Protein AF-A0A933BXQ6-F1 (afdb_monomer)

Mean predicted aligned error: 12.23 Å

Sequence (259 aa):
MILLDLVMPGRDGFEVAKALKQQSETREIPIIFLTGVSRAEHRVEGLELGAEDYITKPFHAPEVVARVRKALRAAARSKGFSGRLSDLSLASIVQFLELEQKNGTLEIFTKDRRGAMQFRSGRIVGAVGGRHAGEMAFYRFLGWSEGFFQFEMGNPEVPAGAAITADTQALLLEGARRQDELKRLQAALPPARTCLVVSPRLDALLQGRRLTPDISRLLGQFNGQRTVAEVLEESADDLKAAEVSARLVTTGILTPRTA

Secondary structure (DSSP, 8-state):
-EEEESS-SSS-HHHHHHHHHHSTTTTTS-EEEEES---SHHHHHHHHTT-SEEEESS--HHHHHHHHHHHHHHHHHTT-EEEETTTS-HHHHHHHHHHTT--EEEEEE-SS-EEEEEEETTEEEEEEETTEETHHHHHHHHT--SSEEEEEES-PPPPTT-B--S-HHHHHHHHHHHHHHHHHHHHHSPPTTPEEEE-TTHHHHHTTPPPPHHHHHHHHH-EEEEEHHHHHHHSSSHHHHHHHHHHHHHTTSEEE---

pLDDT: mean 87.49, std 10.38, range [54.41, 98.25]

Nearest PDB structures (foldseek):
  1hey-assembly1_A  TM=9.567E-01  e=3.222E-05  Escherichia coli
  2fmk-assembly1_A  TM=9.515E-01  e=3.854E-05  Salmonella enterica subsp. enterica serovar Typhimurium str. LT2
  1c4w-assembly1_A  TM=9.512E-01  e=4.342E-05  Escherichia coli
  3ffw-assembly1_A  TM=9.467E-01  e=8.888E-05  Escherichia coli K-12
  1u8t-assembly2_B  TM=9.500E-01  e=1.063E-04  Escherichia coli

Solvent-accessible surface area (backbone atoms only — not comparable to full-atom values): 14101 Å² total; per-residue (Å²): 112,45,83,40,54,41,86,49,93,95,50,52,30,64,60,52,49,51,55,38,54,71,36,88,91,43,40,85,49,52,33,32,40,38,33,78,68,87,58,69,70,69,55,53,58,39,51,76,70,64,41,71,48,76,43,58,54,89,70,57,70,70,58,53,52,52,52,51,53,51,44,54,53,50,58,40,62,69,64,41,55,69,52,43,26,68,82,48,47,55,68,58,52,50,52,49,35,36,76,68,40,39,36,13,38,40,36,36,37,48,98,89,49,53,36,40,33,30,25,52,71,15,36,59,41,16,15,38,30,87,96,35,38,10,63,61,21,47,41,55,52,64,70,45,61,63,39,38,38,40,33,38,48,47,87,61,81,64,58,90,78,8,59,37,84,68,54,64,66,59,52,52,52,51,30,51,52,51,50,55,52,42,56,56,39,52,74,67,36,75,63,52,84,42,25,29,23,66,32,96,55,42,70,73,74,40,72,84,59,81,76,53,71,68,56,52,54,53,52,66,58,29,69,46,82,39,26,48,45,56,54,32,70,71,37,93,51,38,59,63,46,40,55,52,49,28,51,33,41,75,73,53,41,33,38,76,58,78,131

Structure (mmCIF, N/CA/C/O backbone):
data_AF-A0A933BXQ6-F1
#
_entry.id   AF-A0A933BXQ6-F1
#
loop_
_atom_site.group_PDB
_atom_site.id
_atom_site.type_symbol
_atom_site.label_atom_id
_atom_site.label_alt_id
_atom_site.label_comp_id
_atom_site.label_asym_id
_atom_site.label_entity_id
_atom_site.label_seq_id
_atom_site.pdbx_PDB_ins_code
_atom_site.Cartn_x
_atom_site.Cartn_y
_atom_site.Cartn_z
_atom_site.occupancy
_atom_site.B_iso_or_equiv
_atom_site.auth_seq_id
_atom_site.auth_comp_id
_atom_site.auth_asym_id
_atom_site.auth_atom_id
_atom_site.pdbx_PDB_model_num
ATOM 1 N N . MET A 1 1 ? -14.214 0.602 28.530 1.00 84.88 1 MET A N 1
ATOM 2 C CA . MET A 1 1 ? -15.058 -0.591 28.756 1.00 84.88 1 MET A CA 1
ATOM 3 C C . MET A 1 1 ? -15.527 -0.563 30.198 1.00 84.88 1 MET A C 1
ATOM 5 O O . MET A 1 1 ? -14.767 -0.092 31.036 1.00 84.88 1 MET A O 1
ATOM 9 N N . ILE A 1 2 ? -16.741 -1.038 30.469 1.00 89.50 2 ILE A N 1
ATOM 10 C CA . ILE A 1 2 ? -17.372 -1.044 31.793 1.00 89.50 2 ILE A CA 1
ATOM 11 C C . ILE A 1 2 ? -17.801 -2.479 32.126 1.00 89.50 2 ILE A C 1
ATOM 13 O O . ILE A 1 2 ? -18.404 -3.156 31.296 1.00 89.50 2 ILE A O 1
ATOM 17 N N . LEU A 1 3 ? -17.480 -2.933 33.337 1.00 90.50 3 LEU A N 1
ATOM 18 C CA . LEU A 1 3 ? -18.084 -4.117 33.950 1.00 90.50 3 LEU A CA 1
ATOM 19 C C . LEU A 1 3 ? -19.198 -3.618 34.868 1.00 90.50 3 LEU A C 1
ATOM 21 O O . LEU A 1 3 ? -18.912 -2.876 35.807 1.00 90.50 3 LEU A O 1
ATOM 25 N N . LEU A 1 4 ? -20.447 -3.972 34.573 1.00 89.62 4 LEU A N 1
ATOM 26 C CA . LEU A 1 4 ? -21.619 -3.402 35.236 1.00 89.62 4 LEU A CA 1
ATOM 27 C C . LEU A 1 4 ? -22.417 -4.486 35.951 1.00 89.62 4 LEU A C 1
ATOM 29 O O . LEU A 1 4 ? -22.838 -5.458 35.334 1.00 89.62 4 LEU A O 1
ATOM 33 N N . ASP A 1 5 ? -22.628 -4.325 37.250 1.00 87.75 5 ASP A N 1
ATOM 34 C CA . ASP A 1 5 ? -23.503 -5.211 38.012 1.00 87.75 5 ASP A CA 1
ATOM 35 C C . ASP A 1 5 ? -24.970 -4.933 37.669 1.00 87.75 5 ASP A C 1
ATOM 37 O O . ASP A 1 5 ? -25.382 -3.775 37.646 1.00 87.75 5 ASP A O 1
ATOM 41 N N . LEU A 1 6 ? -25.756 -5.978 37.396 1.00 81.62 6 LEU A N 1
ATOM 42 C CA . LEU A 1 6 ? -27.193 -5.823 37.147 1.00 81.62 6 LEU A CA 1
ATOM 43 C C . LEU A 1 6 ? -27.974 -5.575 38.436 1.00 81.62 6 LEU A C 1
ATOM 45 O O . LEU A 1 6 ? -28.891 -4.760 38.457 1.00 81.62 6 LEU A O 1
AT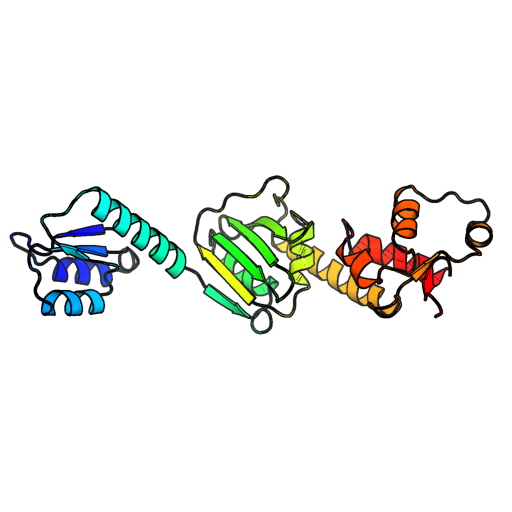OM 49 N N . VAL A 1 7 ? -27.609 -6.267 39.516 1.00 78.81 7 VAL A N 1
ATOM 50 C CA . VAL A 1 7 ? -28.343 -6.199 40.783 1.00 78.81 7 VAL A CA 1
ATOM 51 C C . VAL A 1 7 ? -27.581 -5.286 41.732 1.00 78.81 7 VAL A C 1
ATOM 53 O O . VAL A 1 7 ? -26.653 -5.720 42.411 1.00 78.81 7 VAL A O 1
ATOM 56 N N . MET A 1 8 ? -27.978 -4.014 41.774 1.00 81.00 8 MET A N 1
ATOM 57 C CA . MET A 1 8 ? -27.415 -3.017 42.685 1.00 81.00 8 MET A CA 1
ATOM 58 C C . MET A 1 8 ? -28.507 -2.435 43.597 1.00 81.00 8 MET A C 1
ATOM 60 O O . MET A 1 8 ? -29.639 -2.232 43.153 1.00 81.00 8 MET A O 1
ATOM 64 N N . PRO A 1 9 ? -28.204 -2.128 44.873 1.00 72.94 9 PRO A N 1
ATOM 65 C CA . PRO A 1 9 ? -29.135 -1.408 45.734 1.00 72.94 9 PRO A CA 1
ATOM 66 C C . PRO A 1 9 ? -29.437 -0.012 45.170 1.00 72.94 9 PRO A C 1
ATOM 68 O O . PRO A 1 9 ? -28.529 0.782 44.938 1.00 72.94 9 PRO A O 1
ATOM 71 N N . GLY A 1 10 ? -30.719 0.297 44.975 1.00 77.06 10 GLY A N 1
ATOM 72 C CA . GLY A 1 10 ? -31.206 1.633 44.617 1.00 77.06 10 GLY A CA 1
ATOM 73 C C . GLY A 1 10 ? -31.311 1.944 43.120 1.00 77.06 10 GLY A C 1
ATOM 74 O O . GLY A 1 10 ? -32.118 2.799 42.769 1.00 77.06 10 GLY A O 1
ATOM 75 N N . ARG A 1 11 ? -30.565 1.271 42.233 1.00 74.88 11 ARG A N 1
ATOM 76 C CA . ARG A 1 11 ? -30.659 1.498 40.779 1.00 74.88 11 ARG A CA 1
ATOM 77 C C . ARG A 1 11 ? -30.365 0.234 39.981 1.00 74.88 11 ARG A C 1
ATOM 79 O O . ARG A 1 11 ? -29.400 -0.461 40.278 1.00 74.88 11 ARG A O 1
ATOM 86 N N . ASP A 1 12 ? -31.160 -0.027 38.950 1.00 82.06 12 ASP A N 1
ATOM 87 C CA . ASP A 1 12 ? -30.965 -1.171 38.059 1.00 82.06 12 ASP A CA 1
ATOM 88 C C . ASP A 1 12 ? -29.765 -0.933 37.120 1.00 82.06 12 ASP A C 1
ATOM 90 O O . ASP A 1 12 ? -29.625 0.137 36.513 1.00 82.06 12 ASP A O 1
ATOM 94 N N . GLY A 1 13 ? -28.887 -1.931 36.980 1.00 82.94 13 GLY A N 1
ATOM 95 C CA . GLY A 1 13 ? -27.786 -1.895 36.019 1.00 82.94 13 GLY A CA 1
ATOM 96 C C . GLY A 1 13 ? -28.252 -1.678 34.574 1.00 82.94 13 GLY A C 1
ATOM 97 O O . GLY A 1 13 ? -27.538 -1.034 33.802 1.00 82.94 13 GLY A O 1
ATOM 98 N N . PHE A 1 14 ? -29.461 -2.111 34.205 1.00 83.00 14 PHE A N 1
ATOM 99 C CA . PHE A 1 14 ? -30.037 -1.821 32.888 1.00 83.00 14 PHE A CA 1
ATOM 100 C C . PHE A 1 14 ? -30.314 -0.329 32.681 1.00 83.00 14 PHE A C 1
ATOM 102 O O . PHE A 1 14 ? -29.996 0.222 31.625 1.00 83.00 14 PHE A O 1
ATOM 109 N N . GLU A 1 15 ? -30.834 0.365 33.694 1.00 85.56 15 GLU A N 1
ATOM 110 C CA . GLU A 1 15 ? -31.070 1.810 33.624 1.00 85.56 15 GLU A CA 1
ATOM 111 C C . GLU A 1 15 ? -29.764 2.598 33.522 1.00 85.56 15 GLU A C 1
ATOM 113 O O . GLU A 1 15 ? -29.685 3.592 32.796 1.00 85.56 15 GLU A O 1
ATOM 118 N N . VAL A 1 16 ? -28.724 2.151 34.234 1.00 88.44 16 VAL A N 1
ATOM 119 C CA . VAL A 1 16 ? -27.383 2.740 34.143 1.00 88.44 16 VAL A CA 1
ATOM 120 C C . VAL A 1 16 ? -26.820 2.556 32.737 1.00 88.44 16 VAL A C 1
ATOM 122 O O . VAL A 1 16 ? -26.359 3.527 32.137 1.00 88.44 16 VAL A O 1
ATOM 125 N N . ALA A 1 17 ? -26.904 1.346 32.178 1.00 86.75 17 ALA A N 1
ATOM 126 C CA . ALA A 1 17 ? -26.458 1.082 30.815 1.00 86.75 17 ALA A CA 1
ATOM 127 C C . ALA A 1 17 ? -27.215 1.938 29.794 1.00 86.75 17 ALA A C 1
ATOM 129 O O . ALA A 1 17 ? -26.589 2.564 28.943 1.00 86.75 17 ALA A O 1
ATOM 130 N N . LYS A 1 18 ? -28.543 2.044 29.917 1.00 85.56 18 LYS A N 1
ATOM 131 C CA . LYS A 1 18 ? -29.369 2.882 29.040 1.00 85.56 18 LYS A CA 1
ATOM 132 C C . LYS A 1 18 ? -28.958 4.354 29.103 1.00 85.56 18 LYS A C 1
ATOM 134 O O . LYS A 1 18 ? -28.798 4.978 28.059 1.00 85.56 18 LYS A O 1
ATOM 139 N N . ALA A 1 19 ? -28.732 4.895 30.301 1.00 88.25 19 ALA A N 1
ATOM 140 C CA . ALA A 1 19 ? -28.275 6.274 30.473 1.00 88.25 19 ALA A CA 1
ATOM 141 C C . ALA A 1 19 ? -26.892 6.510 29.838 1.00 88.25 19 ALA A C 1
ATOM 143 O O . ALA A 1 19 ? -26.696 7.510 29.151 1.00 88.25 19 ALA A O 1
ATOM 144 N N . LEU A 1 20 ? -25.956 5.568 30.004 1.00 85.69 20 LEU A N 1
ATOM 145 C CA . LEU A 1 20 ? -24.637 5.619 29.362 1.00 85.69 20 LEU A CA 1
ATOM 146 C C . LEU A 1 20 ? -24.748 5.537 27.830 1.00 85.69 20 LEU A C 1
ATOM 148 O O . LEU A 1 20 ? -24.091 6.280 27.111 1.00 85.69 20 LEU A O 1
ATOM 152 N N . LYS A 1 21 ? -25.625 4.679 27.299 1.00 80.62 21 LYS A N 1
ATOM 153 C CA . LYS A 1 21 ? -25.835 4.556 25.848 1.00 80.62 21 LYS A CA 1
ATOM 154 C C . LYS A 1 21 ? -26.529 5.771 25.215 1.00 80.62 21 LYS A C 1
ATOM 156 O O . LYS A 1 21 ? -26.435 5.949 24.004 1.00 80.62 21 LYS A O 1
ATOM 161 N N . GLN A 1 22 ? -27.175 6.628 26.006 1.00 82.69 22 GLN A N 1
ATOM 162 C CA . GLN A 1 22 ? -27.835 7.852 25.530 1.00 82.69 22 GLN A CA 1
ATOM 163 C C . GLN A 1 22 ? -26.905 9.075 25.442 1.00 82.69 22 GLN A C 1
ATOM 165 O O . GLN A 1 22 ? -27.256 10.054 24.785 1.00 82.69 22 GLN A O 1
ATOM 170 N N . GLN A 1 23 ? -25.725 9.042 26.066 1.00 80.25 23 GLN A N 1
ATOM 171 C CA . GLN A 1 23 ? -24.772 10.156 26.056 1.00 80.25 23 GLN A CA 1
ATOM 172 C C . GLN A 1 23 ? -23.728 9.980 24.944 1.00 80.25 23 GLN A C 1
ATOM 174 O O . GLN A 1 23 ? -23.118 8.921 24.813 1.00 80.25 23 GLN A O 1
ATOM 179 N N . SER A 1 24 ? -23.467 11.028 24.156 1.00 69.38 24 SER A N 1
ATOM 180 C CA . SER A 1 24 ? -22.502 10.994 23.040 1.00 69.38 24 SER A CA 1
ATOM 181 C C . SER A 1 24 ? -21.094 10.562 23.467 1.00 69.38 24 SER A C 1
ATOM 183 O O . SER A 1 24 ? -20.430 9.829 22.740 1.00 69.38 24 SER A O 1
ATOM 185 N N . GLU A 1 25 ? -20.662 10.978 24.657 1.00 76.19 25 GLU A N 1
ATOM 186 C CA . GLU A 1 25 ? -19.331 10.702 25.209 1.00 76.19 25 GLU A CA 1
ATOM 187 C C . GLU A 1 25 ? -19.153 9.246 25.664 1.00 76.19 25 GLU A C 1
ATOM 189 O O . GLU A 1 25 ? -18.038 8.722 25.646 1.00 76.19 25 GLU A O 1
ATOM 194 N N . THR A 1 26 ? -20.235 8.569 26.063 1.00 81.88 26 THR A N 1
ATOM 195 C CA . THR A 1 26 ? -20.169 7.246 26.708 1.00 81.88 26 THR A CA 1
ATOM 196 C C . THR A 1 26 ? -20.871 6.135 25.925 1.00 81.88 26 THR A C 1
ATOM 198 O O . THR A 1 26 ? -20.617 4.958 26.198 1.00 81.88 26 THR A O 1
ATOM 201 N N . ARG A 1 27 ? -21.649 6.457 24.878 1.00 80.31 27 ARG A N 1
ATOM 202 C CA . ARG A 1 27 ? -22.407 5.459 24.099 1.00 80.31 27 ARG A CA 1
ATOM 203 C C . ARG A 1 27 ? -21.550 4.375 23.444 1.00 80.31 27 ARG A C 1
ATOM 205 O O . ARG A 1 27 ? -21.966 3.222 23.347 1.00 80.31 27 ARG A O 1
ATOM 212 N N . GLU A 1 28 ? -20.333 4.736 23.042 1.00 77.50 28 GLU A N 1
ATOM 213 C CA . GLU A 1 28 ? -19.386 3.853 22.348 1.00 77.50 28 GLU A CA 1
ATOM 214 C C . GLU A 1 28 ? -18.548 2.999 23.314 1.00 77.50 28 GLU A C 1
ATOM 216 O O . GLU A 1 28 ? -17.634 2.289 22.886 1.00 77.50 28 GLU A O 1
ATOM 221 N N . ILE A 1 29 ? -18.773 3.111 24.629 1.00 82.56 29 ILE A N 1
ATOM 222 C CA . ILE A 1 29 ? -18.045 2.323 25.621 1.00 82.56 29 ILE A CA 1
ATOM 223 C C . ILE A 1 29 ? -18.678 0.922 25.689 1.00 82.56 29 ILE A C 1
ATOM 225 O O . ILE A 1 29 ? -19.881 0.816 25.951 1.00 82.56 29 ILE A O 1
ATOM 229 N N . PRO A 1 30 ? -17.891 -0.155 25.494 1.00 82.19 30 PRO A N 1
ATOM 230 C CA . PRO A 1 30 ? -18.383 -1.523 25.631 1.00 82.19 30 PRO A CA 1
ATOM 231 C C . PRO A 1 30 ? -18.808 -1.820 27.067 1.00 82.19 30 PRO A C 1
ATOM 233 O O . PRO A 1 30 ? -18.082 -1.439 27.998 1.00 82.19 30 PRO A O 1
ATOM 236 N N . ILE A 1 31 ? -19.929 -2.518 27.243 1.00 87.56 31 ILE A N 1
ATOM 237 C CA . ILE A 1 31 ? -20.472 -2.887 28.559 1.00 87.56 31 ILE A CA 1
ATOM 238 C C . ILE A 1 31 ? -20.597 -4.410 28.632 1.00 87.56 31 ILE A C 1
ATOM 240 O O . ILE A 1 31 ? -21.250 -5.025 27.793 1.00 87.56 31 ILE A O 1
ATOM 244 N N . ILE A 1 32 ? -19.980 -5.011 29.650 1.00 88.00 32 ILE A N 1
ATOM 245 C CA . ILE A 1 32 ? -20.205 -6.410 30.027 1.00 88.00 32 ILE A CA 1
ATOM 246 C C . ILE A 1 32 ? -20.981 -6.420 31.337 1.00 88.00 32 ILE A C 1
ATOM 248 O O . ILE A 1 32 ? -20.540 -5.837 32.331 1.00 88.00 32 ILE A O 1
ATOM 252 N N . PHE A 1 33 ? -22.109 -7.117 31.354 1.00 87.81 33 PHE A N 1
ATOM 253 C CA . PHE A 1 33 ? -22.930 -7.227 32.550 1.00 87.81 33 PHE A CA 1
ATOM 254 C C . PHE A 1 33 ? -22.481 -8.376 33.453 1.00 87.81 33 PHE A C 1
ATOM 256 O O . PHE A 1 33 ? -22.167 -9.473 32.992 1.00 87.81 33 PHE A O 1
ATOM 263 N N . LEU A 1 34 ? -22.508 -8.143 34.761 1.00 86.62 34 LEU A N 1
ATOM 264 C CA . LEU A 1 34 ? -22.354 -9.159 35.791 1.00 86.62 34 LEU A CA 1
ATOM 265 C C . LEU A 1 34 ? -23.737 -9.457 36.379 1.00 86.62 34 LEU A C 1
ATOM 267 O O . LEU A 1 34 ? -24.419 -8.548 36.842 1.00 86.62 34 LEU A O 1
ATOM 271 N N . THR A 1 35 ? -24.159 -10.720 36.384 1.00 78.44 35 THR A N 1
ATOM 272 C CA . THR A 1 35 ? -25.509 -11.107 36.833 1.00 78.44 35 THR A CA 1
ATOM 273 C C . THR A 1 35 ? -25.482 -12.281 37.799 1.00 78.44 35 THR A C 1
ATOM 275 O O . THR A 1 35 ? -24.754 -13.237 37.579 1.00 78.44 35 THR A O 1
ATOM 278 N N . GLY A 1 36 ? -26.289 -12.248 38.862 1.00 70.94 36 GLY A N 1
ATOM 279 C CA . GLY A 1 36 ? -26.550 -13.418 39.717 1.00 70.94 36 GLY A CA 1
ATOM 280 C C . GLY A 1 36 ? -27.734 -14.274 39.253 1.00 70.94 36 GLY A C 1
ATOM 281 O O . GLY A 1 36 ? -27.978 -15.336 39.817 1.00 70.94 36 GLY A O 1
ATOM 282 N N . VAL A 1 37 ? -28.485 -13.821 38.242 1.00 62.09 37 VAL A N 1
ATOM 283 C CA . VAL A 1 37 ? -29.749 -14.433 37.814 1.00 62.09 37 VAL A CA 1
ATOM 284 C C . VAL A 1 37 ? -29.579 -15.011 36.409 1.00 62.09 37 VAL A C 1
ATOM 286 O O . VAL A 1 37 ? -29.241 -14.302 35.465 1.00 62.09 37 VAL A O 1
ATOM 289 N N . SER A 1 38 ? -29.814 -16.316 36.261 1.00 56.34 38 SER A N 1
ATOM 290 C CA . SER A 1 38 ? -29.615 -17.071 35.013 1.00 56.34 38 SER A CA 1
ATOM 291 C C . SER A 1 38 ? -30.816 -17.050 34.054 1.00 56.34 38 SER A C 1
ATOM 293 O O . SER A 1 38 ? -30.784 -17.736 33.025 1.00 56.34 38 SER A O 1
ATOM 295 N N . ARG A 1 39 ? -31.875 -16.282 34.355 1.00 58.00 39 ARG A N 1
ATOM 296 C CA . ARG A 1 39 ? -33.102 -16.241 33.541 1.00 58.00 39 ARG A CA 1
ATOM 297 C C . ARG A 1 39 ? -32.807 -15.741 32.124 1.00 58.00 39 ARG A C 1
ATOM 299 O O . ARG A 1 39 ? -32.039 -14.803 31.929 1.00 58.00 39 ARG A O 1
ATOM 306 N N . ALA A 1 40 ? -33.392 -16.411 31.131 1.00 54.41 40 ALA A N 1
ATOM 307 C CA . ALA A 1 40 ? -33.181 -16.123 29.712 1.00 54.41 40 ALA A CA 1
ATOM 308 C C . ALA A 1 40 ? -33.685 -14.724 29.308 1.00 54.41 40 ALA A C 1
ATOM 310 O O . ALA A 1 40 ? -33.076 -14.084 28.458 1.00 54.41 40 ALA A O 1
ATOM 311 N N . GLU A 1 41 ? -34.728 -14.230 29.978 1.00 57.94 41 GLU A N 1
ATOM 312 C CA . GLU A 1 41 ? -35.370 -12.930 29.733 1.00 57.94 41 GLU A CA 1
ATOM 313 C C . GLU A 1 41 ? -34.390 -11.748 29.889 1.00 57.94 41 GLU A C 1
ATOM 315 O O . GLU A 1 41 ? -34.268 -10.926 28.986 1.00 57.94 41 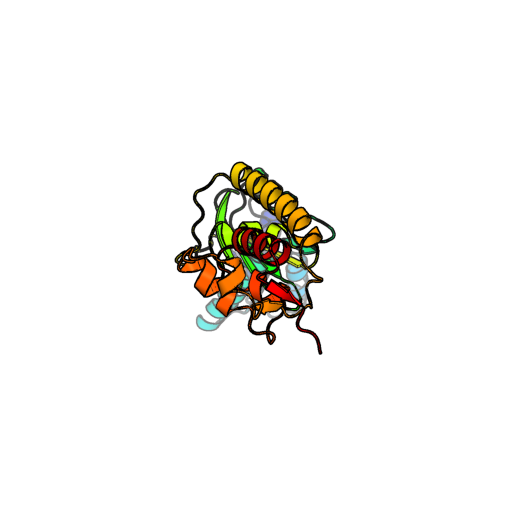GLU A O 1
ATOM 320 N N . HIS A 1 42 ? -33.573 -11.732 30.949 1.00 58.31 42 HIS A N 1
ATOM 321 C CA . HIS A 1 42 ? -32.579 -10.670 31.187 1.00 58.31 42 HIS A CA 1
ATOM 322 C C . HIS A 1 42 ? -31.392 -10.683 30.208 1.00 58.31 42 HIS A C 1
ATOM 324 O O . HIS A 1 42 ? -30.661 -9.697 30.100 1.00 58.31 42 HIS A O 1
ATOM 330 N N . ARG A 1 43 ? -31.158 -11.801 29.507 1.00 56.94 43 ARG A N 1
ATOM 331 C CA . ARG A 1 43 ? -30.101 -11.883 28.486 1.00 56.94 43 ARG A CA 1
ATOM 332 C C . ARG A 1 43 ? -30.531 -11.235 27.177 1.00 56.94 43 ARG A C 1
ATOM 334 O O . ARG A 1 43 ? -29.694 -10.635 26.514 1.00 56.94 43 ARG A O 1
ATOM 341 N N . VAL A 1 44 ? -31.810 -11.357 26.820 1.00 57.50 44 VAL A N 1
ATOM 342 C CA . VAL A 1 44 ? -32.369 -10.742 25.608 1.00 57.50 44 VAL A CA 1
ATOM 343 C C . VAL A 1 44 ? -32.398 -9.222 25.764 1.00 57.50 44 VAL A C 1
ATOM 345 O O . VAL A 1 44 ? -31.888 -8.513 24.904 1.00 57.50 44 VAL A O 1
ATOM 348 N N . GLU A 1 45 ? -32.869 -8.730 26.911 1.00 60.59 45 GLU A N 1
ATOM 349 C CA . GLU A 1 45 ? -33.075 -7.297 27.146 1.00 60.59 45 GLU A CA 1
ATOM 350 C C . GLU A 1 45 ? -31.788 -6.458 27.069 1.00 60.59 45 GLU A C 1
ATOM 352 O O . GLU A 1 45 ? -31.785 -5.381 26.481 1.00 60.59 45 GLU A O 1
ATOM 357 N N . GLY A 1 46 ? -30.650 -6.932 27.586 1.00 56.41 46 GLY A N 1
ATOM 358 C CA . GLY A 1 46 ? -29.406 -6.165 27.430 1.00 56.41 46 GLY A CA 1
ATOM 359 C C . GLY A 1 46 ? -28.565 -6.522 26.200 1.00 56.41 46 GLY A C 1
ATOM 360 O O . GLY A 1 46 ? -27.681 -5.737 25.864 1.00 56.41 46 GLY A O 1
ATOM 361 N N . LEU A 1 47 ? -28.870 -7.604 25.469 1.00 58.69 47 LEU A N 1
ATOM 362 C CA . LEU A 1 47 ? -28.436 -7.730 24.069 1.00 58.69 47 LEU A CA 1
ATOM 363 C C . LEU A 1 47 ? -29.096 -6.634 23.217 1.00 58.69 47 LEU A C 1
ATOM 365 O O . LEU A 1 47 ? -28.418 -5.993 22.418 1.00 58.69 47 LEU A O 1
ATOM 369 N N . GLU A 1 48 ? -30.382 -6.351 23.447 1.00 61.38 48 GLU A N 1
ATOM 370 C CA . GLU A 1 48 ? -31.109 -5.255 22.789 1.00 61.38 48 GLU A CA 1
ATOM 371 C C . GLU A 1 48 ? -30.598 -3.861 23.202 1.00 61.38 48 GLU A C 1
ATOM 373 O O . GLU A 1 48 ? -30.613 -2.934 22.392 1.00 61.38 48 GLU A O 1
ATOM 378 N N . LEU A 1 49 ? -30.058 -3.709 24.419 1.00 59.00 49 LEU A N 1
ATOM 379 C CA . LEU A 1 49 ? -29.384 -2.479 24.875 1.00 59.00 49 LEU A CA 1
ATOM 380 C C . LEU A 1 49 ? -27.919 -2.358 24.403 1.00 59.00 49 LEU A C 1
ATOM 382 O O . LEU A 1 49 ? -27.242 -1.383 24.742 1.00 59.00 49 LEU A O 1
ATOM 386 N N . GLY A 1 50 ? -27.418 -3.323 23.624 1.00 57.88 50 GLY A N 1
ATOM 387 C CA . GLY A 1 50 ? -26.078 -3.283 23.037 1.00 57.88 50 GLY A CA 1
ATOM 388 C C . GLY A 1 50 ? -24.946 -3.638 24.005 1.00 57.88 50 GLY A C 1
ATOM 389 O O . GLY A 1 50 ? -23.882 -3.018 23.944 1.00 57.88 50 GLY A O 1
ATOM 390 N N . ALA A 1 51 ? -25.166 -4.588 24.918 1.00 62.75 51 ALA A N 1
ATOM 391 C CA . ALA A 1 51 ? -24.098 -5.181 25.721 1.00 62.75 51 ALA A CA 1
ATOM 392 C C . ALA A 1 51 ? -23.263 -6.184 24.912 1.00 62.75 51 ALA A C 1
ATOM 394 O O . ALA A 1 51 ? -23.796 -6.990 24.149 1.00 62.75 51 ALA A O 1
ATOM 395 N N . GLU A 1 52 ? -21.945 -6.175 25.120 1.00 71.25 52 GLU A N 1
ATOM 396 C CA . GLU A 1 52 ? -21.018 -7.078 24.430 1.00 71.25 52 GLU A CA 1
ATOM 397 C C . GLU A 1 52 ? -21.066 -8.518 24.954 1.00 71.25 52 GLU A C 1
ATOM 399 O O . GLU A 1 52 ? -20.807 -9.454 24.194 1.00 71.25 52 GLU A O 1
ATOM 404 N N . ASP A 1 53 ? -21.310 -8.705 26.255 1.00 77.31 53 ASP A N 1
ATOM 405 C CA . ASP A 1 53 ? -21.356 -10.028 26.889 1.00 77.31 53 ASP A CA 1
ATOM 406 C C . ASP A 1 53 ? -21.984 -9.972 28.296 1.00 77.31 53 ASP A C 1
ATOM 408 O O . ASP A 1 53 ? -22.183 -8.902 28.880 1.00 77.31 53 ASP A O 1
ATOM 412 N N . TYR A 1 54 ? -22.219 -11.153 28.869 1.00 83.44 54 TYR A N 1
ATOM 413 C CA . TYR A 1 54 ? -22.668 -11.355 30.243 1.00 83.44 54 TYR A CA 1
ATOM 414 C C . TYR A 1 54 ? -21.783 -12.355 30.975 1.00 83.44 54 TYR A C 1
ATOM 416 O O . TYR A 1 54 ? -21.325 -13.350 30.410 1.00 83.44 54 TYR A O 1
ATOM 424 N N . ILE A 1 55 ? -21.616 -12.132 32.274 1.00 85.25 55 ILE A N 1
ATOM 425 C CA . ILE A 1 55 ? -20.906 -13.035 33.175 1.00 85.25 55 ILE A CA 1
ATOM 426 C C . ILE A 1 55 ? -21.813 -13.355 34.356 1.00 85.25 55 ILE A C 1
ATOM 428 O O . ILE A 1 55 ? -22.222 -12.472 35.111 1.00 85.25 55 ILE A O 1
ATOM 432 N N . THR A 1 56 ? -22.127 -14.635 34.521 1.00 85.44 56 THR A N 1
ATOM 433 C CA . THR A 1 56 ? -22.925 -15.127 35.645 1.00 85.44 56 THR A CA 1
ATOM 434 C C . THR A 1 56 ? -22.076 -15.251 36.907 1.00 85.44 56 THR A C 1
ATOM 436 O O . THR A 1 56 ? -20.964 -15.766 36.860 1.00 85.44 56 THR A O 1
ATOM 439 N N . LYS A 1 57 ? -22.607 -14.810 38.045 1.00 84.81 57 LYS A N 1
ATOM 440 C CA . LYS A 1 57 ? -22.038 -14.980 39.382 1.00 84.81 57 LYS A CA 1
ATOM 441 C C . LYS A 1 57 ? -22.531 -16.300 40.002 1.00 84.81 57 LYS A C 1
ATOM 443 O O . LYS A 1 57 ? -23.704 -16.629 39.824 1.00 84.81 57 LYS A O 1
ATOM 448 N N . PRO A 1 58 ? -21.693 -16.999 40.791 1.00 86.06 58 PRO A N 1
ATOM 449 C CA . PRO A 1 58 ? -20.267 -16.728 40.999 1.00 86.06 58 PRO A CA 1
ATOM 450 C C . PRO A 1 58 ? -19.446 -17.055 39.738 1.00 86.06 58 PRO A C 1
ATOM 452 O O . PRO A 1 58 ? -19.762 -18.001 39.025 1.00 86.06 58 PRO A O 1
ATOM 455 N N . PHE A 1 59 ? -18.393 -16.276 39.470 1.00 84.38 59 PHE A N 1
ATOM 456 C CA . PHE A 1 59 ? -17.517 -16.453 38.305 1.00 84.38 59 PHE A CA 1
ATOM 457 C C . PHE A 1 59 ? -16.078 -16.762 38.715 1.00 84.38 59 PHE A C 1
ATOM 459 O O . PHE A 1 59 ? -15.609 -16.358 39.780 1.00 84.38 59 PHE A O 1
ATOM 466 N N . HIS A 1 60 ? -15.343 -17.414 37.818 1.00 89.75 60 HIS A N 1
ATOM 467 C CA . HIS A 1 60 ? -13.903 -17.596 37.957 1.00 89.75 60 HIS A CA 1
ATOM 468 C C . HIS A 1 60 ? -13.148 -16.457 37.259 1.00 89.75 60 HIS A C 1
ATOM 470 O O . HIS A 1 60 ? -13.438 -16.115 36.114 1.00 89.75 60 HIS A O 1
ATOM 476 N N . ALA A 1 61 ? -12.135 -15.886 37.920 1.00 88.44 61 ALA A N 1
ATOM 477 C CA . ALA A 1 61 ? -11.365 -14.760 37.378 1.00 88.44 61 ALA A CA 1
ATOM 478 C C . ALA A 1 61 ? -10.793 -14.997 35.956 1.00 88.44 61 ALA A C 1
ATOM 480 O O . ALA A 1 61 ? -10.886 -14.081 35.135 1.00 88.44 61 ALA A O 1
ATOM 481 N N . PRO A 1 62 ? -10.275 -16.193 35.595 1.00 89.25 62 PRO A N 1
ATOM 482 C CA . PRO A 1 62 ? -9.825 -16.461 34.227 1.00 89.25 62 PRO A CA 1
ATOM 483 C C . PRO A 1 62 ? -10.926 -16.325 33.166 1.00 89.25 62 PRO A C 1
ATOM 485 O O . PRO A 1 62 ? -10.650 -15.863 32.059 1.00 89.25 62 PRO A O 1
ATOM 488 N N . GLU A 1 63 ? -12.173 -16.675 33.499 1.00 86.44 63 GLU A N 1
ATOM 489 C CA . GLU A 1 63 ? -13.313 -16.524 32.590 1.00 86.44 63 GLU 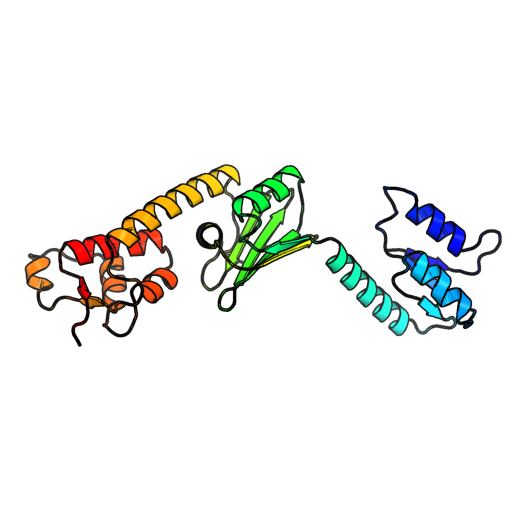A CA 1
ATOM 490 C C . GLU A 1 63 ? -13.593 -15.044 32.314 1.00 86.44 63 GLU A C 1
ATOM 492 O O . GLU A 1 63 ? -13.725 -14.637 31.157 1.00 86.44 63 GLU A O 1
ATOM 497 N N . VAL A 1 64 ? -13.602 -14.222 33.368 1.00 88.94 64 VAL A N 1
ATOM 498 C CA . VAL A 1 64 ? -13.789 -12.770 33.250 1.00 88.94 64 VAL A CA 1
ATOM 499 C C . VAL A 1 64 ? -12.716 -12.167 32.354 1.00 88.94 64 VAL A C 1
ATOM 501 O O . VAL A 1 64 ? -13.030 -11.429 31.423 1.00 88.94 64 VAL A O 1
ATOM 504 N N . VAL A 1 65 ? -11.450 -12.531 32.576 1.00 89.06 65 VAL A N 1
ATOM 505 C CA . VAL A 1 65 ? -10.326 -12.046 31.765 1.00 89.06 65 VAL A CA 1
ATOM 506 C C . VAL A 1 65 ? -10.475 -12.456 30.296 1.00 89.06 65 VAL A C 1
ATOM 508 O O . VAL A 1 65 ? -10.226 -11.638 29.407 1.00 89.06 65 VAL A O 1
ATOM 511 N N . ALA A 1 66 ? -10.897 -13.691 30.013 1.00 86.31 66 ALA A N 1
ATOM 512 C CA . ALA A 1 66 ? -11.105 -14.163 28.645 1.00 86.31 66 ALA A CA 1
ATOM 513 C C . ALA A 1 66 ? -12.219 -13.382 27.926 1.00 86.31 66 ALA A C 1
ATOM 515 O O . ALA A 1 66 ? -12.026 -12.940 26.789 1.00 86.31 66 ALA A O 1
ATOM 516 N N . ARG A 1 67 ? -13.352 -13.151 28.599 1.00 85.88 67 ARG A N 1
ATOM 517 C CA . ARG A 1 67 ? -14.494 -12.400 28.050 1.00 85.88 67 ARG A CA 1
ATOM 518 C C . ARG A 1 67 ? -14.178 -10.922 27.856 1.00 85.88 67 ARG A C 1
ATOM 520 O O . ARG A 1 67 ? -14.443 -10.380 26.788 1.00 85.88 67 ARG A O 1
ATOM 527 N N . VAL A 1 68 ? -13.496 -10.303 28.818 1.00 88.12 68 VAL A N 1
ATOM 528 C CA . VAL A 1 68 ? -12.969 -8.936 28.696 1.00 88.12 68 VAL A CA 1
ATOM 529 C C . VAL A 1 68 ? -12.048 -8.809 27.483 1.00 88.12 68 VAL A C 1
ATOM 531 O O . VAL A 1 68 ? -12.224 -7.910 26.662 1.00 88.12 68 VAL A O 1
ATOM 534 N N . ARG A 1 69 ? -11.090 -9.728 27.309 1.00 84.38 69 ARG A N 1
ATOM 535 C CA . ARG A 1 69 ? -10.193 -9.718 26.141 1.00 84.38 69 ARG A CA 1
ATOM 536 C C . ARG A 1 69 ? -10.962 -9.869 24.829 1.00 84.38 69 ARG A C 1
ATOM 538 O O . ARG A 1 69 ? -10.618 -9.207 23.853 1.00 84.38 69 ARG A O 1
ATOM 545 N N . LYS A 1 70 ? -11.992 -10.719 24.793 1.00 81.56 70 LYS A N 1
ATOM 546 C CA . LYS A 1 70 ? -12.864 -10.895 23.622 1.00 81.56 70 LYS A CA 1
ATOM 547 C C . LYS A 1 70 ? -13.629 -9.608 23.296 1.00 81.56 70 LYS A C 1
ATOM 549 O O . LYS A 1 70 ? -13.583 -9.174 22.148 1.00 81.56 70 LYS A O 1
ATOM 554 N N . ALA A 1 71 ? -14.264 -8.983 24.286 1.00 79.38 71 ALA A N 1
ATOM 555 C CA . ALA A 1 71 ? -15.031 -7.752 24.103 1.00 79.38 71 ALA A CA 1
ATOM 556 C C . ALA A 1 71 ? -14.144 -6.575 23.678 1.00 79.38 71 ALA A C 1
ATOM 558 O O . ALA A 1 71 ? -14.490 -5.858 22.748 1.00 79.38 71 ALA A O 1
ATOM 559 N N . LEU A 1 72 ? -12.955 -6.420 24.271 1.00 78.12 72 LEU A N 1
ATOM 560 C CA . LEU A 1 72 ? -11.995 -5.392 23.853 1.00 78.12 72 LEU A CA 1
ATOM 561 C C . LEU A 1 72 ? -11.529 -5.585 22.403 1.00 78.12 72 LEU A C 1
ATOM 563 O O . LEU A 1 72 ? -11.416 -4.610 21.667 1.00 78.12 72 LEU A O 1
ATOM 567 N N . ARG A 1 73 ? -11.300 -6.830 21.965 1.00 72.44 73 ARG A N 1
ATOM 568 C CA . ARG A 1 73 ? -10.966 -7.132 20.561 1.00 72.44 73 ARG A CA 1
ATOM 569 C C . ARG A 1 73 ? -12.134 -6.847 19.616 1.00 72.44 73 ARG A C 1
ATOM 571 O O . ARG A 1 73 ? -11.909 -6.341 18.524 1.00 72.44 73 ARG A O 1
ATOM 578 N N . ALA A 1 74 ? -13.363 -7.170 20.016 1.00 66.06 74 ALA A N 1
ATOM 579 C CA . ALA A 1 74 ? -14.560 -6.896 19.221 1.00 66.06 74 ALA A CA 1
ATOM 580 C C . ALA A 1 74 ? -14.824 -5.387 19.095 1.00 66.06 74 ALA A C 1
ATOM 582 O O . ALA A 1 74 ? -15.035 -4.900 17.990 1.00 66.06 74 ALA A O 1
ATOM 583 N N . ALA A 1 75 ? -14.699 -4.644 20.194 1.00 64.25 75 ALA A N 1
ATOM 584 C CA . ALA A 1 75 ? -14.835 -3.191 20.218 1.00 64.25 75 ALA A CA 1
ATOM 585 C C . ALA A 1 75 ? -13.722 -2.463 19.446 1.00 64.25 75 ALA A C 1
ATOM 587 O O . ALA A 1 75 ? -13.949 -1.396 18.884 1.00 64.25 75 ALA A O 1
ATOM 588 N N . ALA A 1 76 ? -12.514 -3.034 19.395 1.00 58.19 76 ALA A N 1
ATOM 589 C CA . ALA A 1 76 ? -11.450 -2.537 18.525 1.00 58.19 76 ALA A CA 1
ATOM 590 C C . ALA A 1 76 ? -11.795 -2.742 17.037 1.00 58.19 76 ALA A C 1
ATOM 592 O O . ALA A 1 76 ? -11.544 -1.860 16.221 1.00 58.19 76 ALA A O 1
ATOM 593 N N . ARG A 1 77 ? -12.438 -3.867 16.691 1.00 55.31 77 ARG A N 1
ATOM 594 C CA . ARG A 1 77 ? -12.891 -4.162 15.319 1.00 55.31 77 ARG A CA 1
ATOM 595 C C . ARG A 1 77 ? -14.113 -3.345 14.890 1.00 55.31 77 ARG A C 1
ATOM 597 O O . ARG A 1 77 ? -14.258 -3.070 13.705 1.00 55.31 77 ARG A O 1
ATOM 604 N N . SER A 1 78 ? -14.985 -2.945 15.818 1.00 55.41 78 SER A N 1
ATOM 605 C CA . SER A 1 78 ? -16.249 -2.259 15.505 1.00 55.41 78 SER A CA 1
ATOM 606 C C . SER A 1 78 ? -16.128 -0.748 15.253 1.00 55.41 78 SER A C 1
ATOM 608 O O . SER A 1 78 ? -17.135 -0.116 14.950 1.00 55.41 78 SER A O 1
ATOM 610 N N . LYS A 1 79 ? -14.929 -0.151 15.352 1.00 65.19 79 LYS A N 1
ATOM 611 C CA . LYS A 1 79 ? -14.700 1.297 15.135 1.00 65.19 79 LYS A CA 1
ATOM 612 C C . LYS A 1 79 ? -14.085 1.655 13.776 1.00 65.19 79 LYS A C 1
ATOM 614 O O . LYS A 1 79 ? -13.704 2.801 13.548 1.00 65.19 79 LYS A O 1
ATOM 619 N N . GLY A 1 80 ? -13.958 0.675 12.890 1.00 72.44 80 GLY A N 1
ATOM 620 C CA . GLY A 1 80 ? -13.400 0.838 11.554 1.00 72.44 80 GLY A CA 1
ATOM 621 C C . GLY A 1 80 ? -14.425 1.158 10.467 1.00 72.44 80 GLY A C 1
ATOM 622 O O . GLY A 1 80 ? -15.630 1.107 10.692 1.00 72.44 80 GLY A O 1
ATOM 623 N N . PHE A 1 81 ? -13.942 1.422 9.256 1.00 83.38 81 PHE A N 1
ATOM 624 C CA . PHE A 1 81 ? -14.765 1.432 8.043 1.00 83.38 81 PHE A CA 1
ATOM 625 C C . PHE A 1 81 ? -14.067 0.632 6.944 1.00 83.38 81 PHE A C 1
ATOM 627 O O . PHE A 1 81 ? -12.848 0.475 6.954 1.00 83.38 81 PHE A O 1
ATOM 634 N N . SER A 1 82 ? -14.835 0.081 6.010 1.00 86.31 82 SER A N 1
ATOM 635 C CA . SER A 1 82 ? -14.306 -0.742 4.920 1.00 86.31 82 SER A CA 1
ATOM 636 C C . SER A 1 82 ? -15.088 -0.498 3.638 1.00 86.31 82 SER A C 1
ATOM 638 O O . SER A 1 82 ? -16.195 0.042 3.672 1.00 86.31 82 SER A O 1
ATOM 640 N N . GLY A 1 83 ? -14.506 -0.873 2.505 1.00 83.56 83 GLY A N 1
ATOM 641 C CA . GLY A 1 83 ? -15.132 -0.675 1.206 1.00 83.56 83 GLY A CA 1
ATOM 642 C C . GLY A 1 83 ? -14.256 -1.142 0.054 1.00 83.56 83 GLY A C 1
ATOM 643 O O . GLY A 1 83 ? -13.260 -1.843 0.247 1.00 83.56 83 GLY A O 1
ATOM 644 N N . ARG A 1 84 ? -14.645 -0.753 -1.163 1.00 89.62 84 ARG A N 1
ATOM 645 C CA . ARG A 1 84 ? -13.900 -1.043 -2.393 1.00 89.62 84 ARG A CA 1
ATOM 646 C C . ARG A 1 84 ? -13.135 0.185 -2.864 1.00 89.62 84 ARG A C 1
ATOM 648 O O . ARG A 1 84 ? -13.671 1.290 -2.858 1.00 89.62 84 ARG A O 1
ATOM 655 N N . LEU A 1 85 ? -11.922 -0.033 -3.365 1.00 92.38 85 LEU A N 1
ATOM 656 C CA . LEU A 1 85 ? -11.097 1.019 -3.973 1.00 92.38 85 LEU A CA 1
ATOM 657 C C . LEU A 1 85 ? -11.685 1.545 -5.294 1.00 92.38 85 LEU A C 1
ATOM 659 O O . LEU A 1 85 ? -11.379 2.661 -5.701 1.00 92.38 85 LEU A O 1
ATOM 663 N N . SER A 1 86 ? -12.568 0.767 -5.930 1.00 90.62 86 SER A N 1
ATOM 664 C CA . SER A 1 86 ? -13.334 1.200 -7.104 1.00 90.62 86 SER A CA 1
ATOM 665 C C . SER A 1 86 ? -14.404 2.243 -6.774 1.00 90.62 86 SER A C 1
ATOM 667 O O . SER A 1 86 ? -14.802 3.000 -7.652 1.00 90.62 86 SER A O 1
ATOM 669 N N . ASP A 1 87 ? -14.897 2.251 -5.531 1.00 88.75 87 ASP A N 1
ATOM 670 C CA . ASP A 1 87 ? -15.969 3.151 -5.092 1.00 88.75 87 ASP A CA 1
ATOM 671 C C . ASP A 1 87 ? -15.387 4.435 -4.490 1.00 88.75 87 ASP A C 1
ATOM 673 O O . ASP A 1 87 ? -15.951 5.516 -4.648 1.00 88.75 87 ASP A O 1
ATOM 677 N N . LEU A 1 88 ? -14.243 4.317 -3.810 1.00 89.19 88 LEU A N 1
ATOM 678 C CA . LEU A 1 88 ? -13.539 5.425 -3.182 1.00 89.19 88 LEU A CA 1
ATOM 679 C C . LEU A 1 88 ? -12.031 5.269 -3.386 1.00 89.19 88 LEU A C 1
ATOM 681 O O . LEU A 1 88 ? -11.434 4.289 -2.940 1.00 89.19 88 LEU A O 1
ATOM 685 N N . SER A 1 89 ? -11.410 6.256 -4.036 1.00 93.12 89 SER A N 1
ATOM 686 C CA . SER A 1 89 ? -9.973 6.214 -4.315 1.00 93.12 89 SER A CA 1
ATOM 687 C C . SER A 1 89 ? -9.148 6.262 -3.027 1.00 93.12 89 SER A C 1
ATOM 689 O O . SER A 1 89 ? -9.549 6.887 -2.039 1.00 93.12 89 SER A O 1
ATOM 691 N N . LEU A 1 90 ? -7.947 5.675 -3.051 1.00 95.75 90 LEU A N 1
ATOM 692 C CA . LEU A 1 90 ? -7.051 5.716 -1.895 1.00 95.75 90 LEU A CA 1
ATOM 693 C C . LEU A 1 90 ? -6.697 7.152 -1.480 1.00 95.75 90 LEU A C 1
ATOM 695 O O . LEU A 1 90 ? -6.640 7.443 -0.288 1.00 95.75 90 LEU A O 1
ATOM 699 N N . ALA A 1 91 ? -6.519 8.060 -2.443 1.00 95.88 91 ALA A N 1
ATOM 700 C CA . ALA A 1 91 ? -6.259 9.470 -2.165 1.00 95.88 91 ALA A CA 1
ATOM 701 C C . ALA A 1 91 ? -7.400 10.110 -1.357 1.00 95.88 91 ALA A C 1
ATOM 703 O O . ALA A 1 91 ? -7.149 10.820 -0.387 1.00 95.88 91 ALA A O 1
ATOM 704 N N . SER A 1 92 ? -8.653 9.803 -1.707 1.00 95.31 92 SER A N 1
ATOM 705 C CA . SER A 1 92 ? -9.832 10.295 -0.988 1.00 95.31 92 SER A CA 1
ATOM 706 C C . SER A 1 92 ? -9.912 9.733 0.434 1.00 95.31 92 SER A C 1
ATOM 708 O O . SER A 1 92 ? -10.240 10.467 1.362 1.00 95.31 92 SER A O 1
ATOM 710 N N . ILE A 1 93 ? -9.571 8.452 0.627 1.00 96.00 93 ILE A N 1
ATOM 711 C CA . ILE A 1 93 ? -9.514 7.827 1.960 1.00 96.00 93 ILE A CA 1
ATOM 712 C C . ILE A 1 93 ? -8.450 8.507 2.823 1.00 96.00 93 ILE A C 1
ATOM 714 O O . ILE A 1 93 ? -8.721 8.862 3.967 1.00 96.00 93 ILE A O 1
ATOM 718 N N . VAL A 1 94 ? -7.253 8.718 2.274 1.00 96.88 94 VAL A N 1
ATOM 719 C CA . VAL A 1 94 ? -6.147 9.398 2.962 1.00 96.88 94 VAL A CA 1
ATOM 720 C C . VAL A 1 94 ? -6.556 10.812 3.382 1.00 96.88 94 VAL A C 1
ATOM 722 O O . VAL A 1 94 ? -6.381 11.169 4.543 1.00 96.88 94 VAL A O 1
ATOM 725 N N . GLN A 1 95 ? -7.157 11.589 2.475 1.00 95.81 95 GLN A N 1
ATOM 726 C CA . GLN A 1 95 ? -7.638 12.943 2.773 1.00 95.81 95 GLN A CA 1
ATOM 727 C C . GLN A 1 95 ? -8.730 12.952 3.846 1.00 95.81 95 GLN A C 1
ATOM 729 O O . GLN A 1 95 ? -8.718 13.805 4.730 1.00 95.81 95 GLN A O 1
ATOM 734 N N . PHE A 1 96 ? -9.661 11.996 3.799 1.00 94.06 96 PHE A N 1
ATOM 735 C CA . PHE A 1 96 ? -10.690 11.851 4.825 1.00 94.06 96 PHE A CA 1
ATOM 736 C C . PHE A 1 96 ? -10.078 11.558 6.200 1.00 94.06 96 PHE A C 1
ATOM 738 O O . PHE A 1 96 ? -10.441 12.203 7.181 1.00 94.06 96 PHE A O 1
ATOM 745 N N . LEU A 1 97 ? -9.128 10.621 6.280 1.00 94.00 97 LEU A N 1
ATOM 746 C CA . LEU A 1 97 ? -8.442 10.283 7.530 1.00 94.00 97 LEU A CA 1
ATOM 747 C C . LEU A 1 97 ? -7.660 11.475 8.098 1.00 94.00 97 LEU A C 1
ATOM 749 O O . LEU A 1 97 ? -7.656 11.658 9.318 1.00 94.00 97 LEU A O 1
ATOM 753 N N . GLU A 1 98 ? -7.046 12.282 7.228 1.00 94.44 98 GLU A N 1
ATOM 754 C CA . GLU A 1 98 ? -6.353 13.523 7.585 1.00 94.44 98 GLU A CA 1
ATOM 755 C C . GLU A 1 98 ? -7.314 14.572 8.153 1.00 94.44 98 GLU A C 1
ATOM 757 O O . GLU A 1 98 ? -7.094 15.064 9.262 1.00 94.44 98 GLU A O 1
ATOM 762 N N . LEU A 1 99 ? -8.416 14.850 7.448 1.00 91.31 99 LEU A N 1
ATOM 763 C CA . LEU A 1 99 ? -9.449 15.799 7.874 1.00 91.31 99 LEU A CA 1
ATOM 764 C C . LEU A 1 99 ? -10.042 15.420 9.239 1.00 91.31 99 LEU A C 1
ATOM 766 O O . LEU A 1 99 ? -10.203 16.260 10.121 1.00 91.31 99 LEU A O 1
ATOM 770 N N . GLU A 1 100 ? -10.330 14.133 9.415 1.00 87.94 100 GLU A N 1
ATOM 771 C CA . GLU A 1 100 ? -10.935 13.570 10.619 1.00 87.94 100 GLU A CA 1
ATOM 772 C C . GLU A 1 100 ? -9.932 13.285 11.748 1.00 87.94 100 GLU A C 1
ATOM 774 O O . GLU A 1 100 ? -10.329 12.774 12.801 1.00 87.94 100 GLU A O 1
ATOM 779 N N . GLN A 1 101 ? -8.642 13.565 11.526 1.00 90.12 101 GLN A N 1
ATOM 780 C CA . GLN A 1 101 ? -7.531 13.335 12.455 1.00 90.12 101 GLN A CA 1
ATOM 781 C C . GLN A 1 101 ? -7.514 11.920 13.064 1.00 90.12 101 GLN A C 1
ATOM 783 O O . GLN A 1 101 ? -7.221 11.733 14.249 1.00 90.12 101 GLN A O 1
ATOM 788 N N . LYS A 1 102 ? -7.845 10.891 12.271 1.00 87.31 102 LYS A N 1
ATOM 789 C CA . LYS A 1 102 ? -7.952 9.518 12.787 1.00 87.31 102 LYS A CA 1
ATOM 790 C C . LYS A 1 102 ? -6.578 8.898 13.064 1.00 87.31 102 LYS A C 1
ATOM 792 O O . LYS A 1 102 ? -5.610 9.112 12.337 1.00 87.31 102 LYS A O 1
ATOM 797 N N . ASN A 1 103 ? -6.531 8.059 14.097 1.00 90.44 103 ASN A N 1
ATOM 798 C CA . ASN A 1 103 ? -5.412 7.163 14.387 1.00 90.44 103 ASN A CA 1
ATOM 799 C C . ASN A 1 103 ? -5.811 5.735 14.022 1.00 90.44 103 ASN A C 1
ATOM 801 O O . ASN A 1 103 ? -6.908 5.300 14.389 1.00 90.44 103 ASN A O 1
ATOM 805 N N . GLY A 1 104 ? -4.942 5.000 13.334 1.00 92.62 104 GLY A N 1
ATOM 806 C CA . GLY A 1 104 ? -5.243 3.616 12.981 1.00 92.62 104 GLY A CA 1
ATOM 807 C C . GLY A 1 104 ? -4.449 3.071 11.809 1.00 92.62 104 GLY A C 1
ATOM 808 O O . GLY A 1 104 ? -3.579 3.743 11.256 1.00 92.62 104 GLY A O 1
ATOM 809 N N . THR A 1 105 ? -4.769 1.842 11.429 1.00 95.88 105 THR A N 1
ATOM 810 C CA . THR A 1 105 ? -4.166 1.163 10.283 1.00 95.88 105 THR A CA 1
ATOM 811 C C . THR A 1 105 ? -5.183 1.077 9.158 1.00 95.88 105 THR A C 1
ATOM 813 O O . THR A 1 105 ? -6.273 0.548 9.353 1.00 95.88 105 THR A O 1
ATOM 816 N N . LEU A 1 106 ? -4.823 1.566 7.973 1.00 97.19 106 LEU A N 1
ATOM 817 C CA . LEU A 1 106 ? -5.548 1.292 6.738 1.00 97.19 106 LEU A CA 1
ATOM 818 C C . LEU A 1 106 ? -4.899 0.099 6.047 1.00 97.19 106 LEU A C 1
ATOM 820 O O . LEU A 1 106 ? -3.807 0.218 5.491 1.00 97.19 106 LEU A O 1
ATOM 824 N N . GLU A 1 107 ? -5.568 -1.040 6.069 1.00 95.94 107 GLU A N 1
ATOM 825 C CA . GLU A 1 107 ? -5.204 -2.190 5.257 1.00 95.94 107 GLU A CA 1
ATOM 826 C C . GLU A 1 107 ? -5.856 -2.078 3.882 1.00 95.94 107 GLU A C 1
ATOM 828 O O . GLU A 1 107 ? -7.024 -1.711 3.755 1.00 95.94 107 GLU A O 1
ATOM 833 N N . ILE A 1 108 ? -5.100 -2.418 2.846 1.00 95.31 108 ILE A N 1
ATOM 834 C CA . ILE A 1 108 ? -5.587 -2.528 1.476 1.00 95.31 108 ILE A CA 1
ATOM 835 C C . ILE A 1 108 ? -5.181 -3.876 0.900 1.00 95.31 108 ILE A C 1
ATOM 837 O O . ILE A 1 108 ? -4.082 -4.380 1.146 1.00 95.31 108 ILE A O 1
ATOM 841 N N . PHE A 1 109 ? -6.061 -4.486 0.120 1.00 92.75 109 PHE A N 1
ATOM 842 C CA . PHE A 1 109 ? -5.790 -5.797 -0.445 1.00 92.75 109 PHE A CA 1
ATOM 843 C C . PHE A 1 109 ? -6.548 -6.058 -1.741 1.00 92.75 109 PHE A C 1
ATOM 845 O O . PHE A 1 109 ? -7.675 -5.625 -1.962 1.00 92.75 109 PHE A O 1
ATOM 852 N N . THR A 1 110 ? -5.896 -6.826 -2.599 1.00 89.38 110 THR A N 1
ATOM 853 C CA . THR A 1 110 ? -6.452 -7.450 -3.798 1.00 89.38 110 THR A CA 1
ATOM 854 C C . THR A 1 110 ? -6.340 -8.968 -3.634 1.00 89.38 110 THR A C 1
ATOM 856 O O . THR A 1 110 ? -5.971 -9.450 -2.560 1.00 89.38 110 THR A O 1
ATOM 859 N N . LYS A 1 111 ? -6.638 -9.739 -4.684 1.00 83.38 111 LYS A N 1
ATOM 860 C CA . LYS A 1 111 ? -6.470 -11.199 -4.659 1.00 83.38 111 LYS A CA 1
ATOM 861 C C . LYS A 1 111 ? -5.022 -11.613 -4.357 1.00 83.38 111 LYS A C 1
ATOM 863 O O . LYS A 1 111 ? -4.808 -12.511 -3.550 1.00 83.38 111 LYS A O 1
ATOM 868 N N . ASP A 1 112 ? -4.059 -10.913 -4.956 1.00 83.88 112 ASP A N 1
ATOM 869 C CA . ASP A 1 112 ? -2.652 -11.335 -4.971 1.00 83.88 112 ASP A CA 1
ATOM 870 C C . ASP A 1 112 ? -1.725 -10.391 -4.191 1.00 83.88 112 ASP A C 1
ATOM 872 O O . ASP A 1 112 ? -0.557 -10.699 -3.961 1.00 83.88 112 ASP A O 1
ATOM 876 N N . ARG A 1 113 ? -2.222 -9.220 -3.771 1.00 88.31 113 ARG A N 1
ATOM 877 C CA . ARG A 1 113 ? -1.407 -8.173 -3.136 1.00 88.31 113 ARG A CA 1
ATOM 878 C C . ARG A 1 113 ? -2.073 -7.649 -1.876 1.00 88.31 113 ARG A C 1
ATOM 880 O O . ARG A 1 113 ? -3.290 -7.485 -1.846 1.00 88.31 113 ARG A O 1
ATOM 887 N N . ARG A 1 114 ? -1.270 -7.327 -0.863 1.00 93.81 114 ARG A N 1
ATOM 888 C CA . ARG A 1 114 ? -1.707 -6.671 0.376 1.00 93.81 114 ARG A CA 1
ATOM 889 C C . ARG A 1 114 ? -0.743 -5.561 0.767 1.00 93.81 114 ARG A C 1
ATOM 891 O O . ARG A 1 114 ? 0.453 -5.649 0.488 1.00 93.81 114 ARG A O 1
ATOM 898 N N . GLY A 1 115 ? -1.277 -4.548 1.428 1.00 95.69 115 GLY A N 1
ATOM 899 C CA . GLY A 1 115 ? -0.533 -3.426 1.967 1.00 95.69 115 GLY A CA 1
ATOM 900 C C . GLY A 1 115 ? -1.212 -2.862 3.205 1.00 95.69 115 GLY A C 1
ATOM 901 O O . GLY A 1 115 ? -2.402 -3.078 3.423 1.00 95.69 115 GLY A O 1
ATOM 902 N N . ALA A 1 116 ? -0.449 -2.144 4.014 1.00 96.81 116 ALA A N 1
ATOM 903 C CA . ALA A 1 116 ? -0.945 -1.446 5.185 1.00 96.81 116 ALA A CA 1
ATOM 904 C C . ALA A 1 116 ? -0.302 -0.062 5.285 1.00 96.81 116 ALA A C 1
ATOM 906 O O . ALA A 1 116 ? 0.878 0.106 4.971 1.00 96.81 116 ALA A O 1
ATOM 907 N N . MET A 1 117 ? -1.074 0.914 5.749 1.00 98.12 117 MET A N 1
ATOM 908 C CA . MET A 1 117 ? -0.626 2.269 6.062 1.00 98.12 117 MET A CA 1
ATOM 909 C C . MET A 1 117 ? -0.993 2.607 7.501 1.00 98.12 117 MET A C 1
ATOM 911 O O . MET A 1 117 ? -2.116 2.358 7.934 1.00 98.12 117 MET A O 1
ATOM 915 N N . GLN A 1 118 ? -0.051 3.181 8.238 1.00 97.88 118 GLN A N 1
ATOM 916 C CA . GLN A 1 118 ? -0.250 3.625 9.611 1.00 97.88 118 GLN A CA 1
ATOM 917 C C . GLN A 1 118 ? -0.531 5.124 9.637 1.00 97.88 118 GLN A C 1
ATOM 919 O O . GLN A 1 118 ? 0.212 5.910 9.046 1.00 97.88 118 GLN A O 1
ATOM 924 N N . PHE A 1 119 ? -1.576 5.507 10.368 1.00 96.81 119 PHE A N 1
ATOM 925 C CA . PHE A 1 119 ? -2.023 6.884 10.531 1.00 96.81 119 PHE A CA 1
ATOM 926 C C . PHE A 1 119 ? -1.910 7.330 11.988 1.00 96.81 119 PHE A C 1
ATOM 928 O O . PHE A 1 119 ? -2.304 6.601 12.906 1.00 96.81 119 PHE A O 1
ATOM 935 N N . ARG A 1 120 ? -1.405 8.551 12.189 1.00 94.56 120 ARG A N 1
ATOM 936 C CA . ARG A 1 120 ? -1.348 9.234 13.484 1.00 94.56 120 ARG A CA 1
ATOM 937 C C . ARG A 1 120 ? -1.741 10.700 13.317 1.00 94.56 120 ARG A C 1
ATOM 939 O O . ARG A 1 120 ? -1.168 11.412 12.501 1.00 94.56 120 ARG A O 1
ATOM 946 N N . SER A 1 121 ? -2.719 11.136 14.096 1.00 89.94 121 SER A N 1
ATOM 947 C CA . SER A 1 121 ? -3.412 12.419 14.002 1.00 89.94 121 SER A CA 1
ATOM 948 C C . SER A 1 121 ? -3.822 12.734 12.562 1.00 89.94 121 SER A C 1
ATOM 950 O O . SER A 1 121 ? -3.600 13.837 12.077 1.00 89.94 121 SER A O 1
ATOM 952 N N . GLY A 1 122 ? -4.337 11.725 11.851 1.00 91.19 122 GLY A N 1
ATOM 953 C CA . GLY A 1 122 ? -4.732 11.808 10.446 1.00 91.19 122 GLY A CA 1
ATOM 954 C C . GLY A 1 122 ? -3.590 11.778 9.424 1.00 91.19 122 GLY A C 1
ATOM 955 O O . GLY A 1 122 ? -3.842 11.548 8.246 1.00 91.19 122 GLY A O 1
ATOM 956 N N . ARG A 1 123 ? -2.332 11.937 9.845 1.00 96.19 123 ARG A N 1
ATOM 957 C CA . ARG A 1 123 ? -1.169 11.905 8.948 1.00 96.19 123 ARG A CA 1
ATOM 958 C C . ARG A 1 123 ? -0.670 10.488 8.735 1.00 96.19 123 ARG A C 1
ATOM 960 O O . ARG A 1 123 ? -0.652 9.685 9.669 1.00 96.19 123 ARG A O 1
ATOM 967 N N . ILE A 1 124 ? -0.176 10.209 7.534 1.00 97.38 124 ILE A N 1
ATOM 968 C CA . ILE A 1 124 ? 0.520 8.955 7.243 1.00 97.38 124 ILE A CA 1
ATOM 969 C C . ILE A 1 124 ? 1.887 8.986 7.932 1.00 97.38 124 ILE A C 1
ATOM 971 O O . ILE A 1 124 ? 2.688 9.885 7.694 1.00 97.38 124 ILE A O 1
ATOM 975 N N . VAL A 1 125 ? 2.157 7.991 8.774 1.00 97.75 125 VAL A N 1
ATOM 976 C CA . VAL A 1 125 ? 3.442 7.830 9.479 1.00 97.75 125 VAL A CA 1
ATOM 977 C C . VAL A 1 125 ? 4.207 6.587 9.045 1.00 97.75 125 VAL A C 1
ATOM 979 O O . VAL A 1 125 ? 5.389 6.446 9.361 1.00 97.75 125 VAL A O 1
ATOM 982 N N . GLY A 1 126 ? 3.561 5.691 8.300 1.00 98.12 126 GLY A N 1
ATOM 983 C CA . GLY A 1 126 ? 4.243 4.579 7.667 1.00 98.12 126 GLY A CA 1
ATOM 984 C C . GLY A 1 126 ? 3.395 3.835 6.651 1.00 98.12 126 GLY A C 1
ATOM 985 O O . GLY A 1 126 ? 2.168 3.944 6.647 1.00 98.12 126 GLY A O 1
ATOM 986 N N . ALA A 1 127 ? 4.064 3.094 5.773 1.00 98.25 127 ALA A N 1
ATOM 987 C CA . ALA A 1 127 ? 3.418 2.230 4.795 1.00 98.25 127 ALA A CA 1
ATOM 988 C C . ALA A 1 127 ? 4.284 1.007 4.484 1.00 98.25 127 ALA A C 1
ATOM 990 O O . ALA A 1 127 ? 5.508 1.101 4.411 1.00 98.25 127 ALA A O 1
ATOM 991 N N . VAL A 1 128 ? 3.652 -0.145 4.275 1.00 97.38 128 VAL A N 1
ATOM 992 C CA . VAL A 1 128 ? 4.333 -1.400 3.936 1.00 97.38 128 VAL A CA 1
ATOM 993 C C . VAL A 1 128 ? 3.464 -2.256 3.027 1.00 97.38 128 VAL A C 1
ATOM 995 O O . VAL A 1 128 ? 2.269 -2.404 3.272 1.00 97.38 128 VAL A O 1
ATOM 998 N N . GLY A 1 129 ? 4.050 -2.843 1.984 1.00 93.56 129 GLY A N 1
ATOM 999 C CA . GLY A 1 129 ? 3.347 -3.765 1.093 1.00 93.56 129 GLY A CA 1
ATOM 1000 C C . GLY A 1 129 ? 4.292 -4.554 0.204 1.00 93.56 129 GLY A C 1
ATOM 1001 O O . GLY A 1 129 ? 5.170 -3.994 -0.451 1.00 93.56 129 GLY A O 1
ATOM 1002 N N . GLY A 1 130 ? 4.102 -5.873 0.167 1.00 87.56 130 GLY A N 1
ATOM 1003 C CA . GLY A 1 130 ? 5.001 -6.779 -0.543 1.00 87.56 130 GLY A CA 1
ATOM 1004 C C . GLY A 1 130 ? 6.448 -6.607 -0.075 1.00 87.56 130 GLY A C 1
ATOM 1005 O O . GLY A 1 130 ? 6.775 -6.907 1.068 1.00 87.56 130 GLY A O 1
ATOM 1006 N N . ARG A 1 131 ? 7.307 -6.114 -0.971 1.00 89.31 131 ARG A N 1
ATOM 1007 C CA . ARG A 1 131 ? 8.739 -5.863 -0.725 1.00 89.31 131 ARG A CA 1
ATOM 1008 C C . ARG A 1 131 ? 9.080 -4.380 -0.537 1.00 89.31 131 ARG A C 1
ATOM 1010 O O . ARG A 1 131 ? 10.253 -4.032 -0.444 1.00 89.31 131 ARG A O 1
ATOM 1017 N N . HIS A 1 132 ? 8.072 -3.512 -0.521 1.00 93.81 132 HIS A N 1
ATOM 1018 C CA . HIS A 1 132 ? 8.233 -2.065 -0.451 1.00 93.81 132 HIS A CA 1
ATOM 1019 C C . HIS A 1 132 ? 7.780 -1.553 0.911 1.00 93.81 132 HIS A C 1
ATOM 1021 O O . HIS A 1 132 ? 6.846 -2.083 1.519 1.00 93.81 132 HIS A O 1
ATOM 1027 N N . ALA A 1 133 ? 8.434 -0.494 1.371 1.00 95.94 133 ALA A N 1
ATOM 1028 C CA . ALA A 1 133 ? 8.129 0.176 2.624 1.00 95.94 133 ALA A CA 1
ATOM 1029 C C . ALA A 1 133 ? 8.306 1.693 2.465 1.00 95.94 133 ALA A C 1
ATOM 1031 O O . ALA A 1 133 ? 8.928 2.157 1.504 1.00 95.94 133 ALA A O 1
ATOM 1032 N N . GLY A 1 134 ? 7.730 2.459 3.388 1.00 97.06 134 GLY A N 1
ATOM 1033 C CA . GLY A 1 134 ? 7.777 3.915 3.379 1.00 97.06 134 GLY A CA 1
ATOM 1034 C C . GLY A 1 134 ? 7.036 4.507 2.183 1.00 97.06 134 GLY A C 1
ATOM 1035 O O . GLY A 1 134 ? 6.049 3.951 1.694 1.00 97.06 134 GLY A O 1
ATOM 1036 N N . GLU A 1 135 ? 7.529 5.637 1.685 1.00 97.06 135 GLU A N 1
ATOM 1037 C CA . GLU A 1 135 ? 6.880 6.383 0.602 1.00 97.06 135 GLU A CA 1
ATOM 1038 C C . GLU A 1 135 ? 6.712 5.549 -0.673 1.00 97.06 135 GLU A C 1
ATOM 1040 O O . GLU A 1 135 ? 5.686 5.633 -1.341 1.00 97.06 135 GLU A O 1
ATOM 1045 N N . MET A 1 136 ? 7.668 4.665 -0.974 1.00 95.19 136 MET A N 1
ATOM 1046 C CA . MET A 1 136 ? 7.582 3.785 -2.140 1.00 95.19 136 MET A CA 1
ATOM 1047 C C . MET A 1 136 ? 6.398 2.821 -2.062 1.00 95.19 136 MET A C 1
ATOM 1049 O O . MET A 1 136 ? 5.745 2.581 -3.075 1.00 95.19 136 MET A O 1
ATOM 1053 N N . ALA A 1 137 ? 6.083 2.284 -0.878 1.00 96.06 137 ALA A N 1
ATOM 1054 C CA . ALA A 1 137 ? 4.875 1.478 -0.710 1.00 96.06 137 ALA A CA 1
ATOM 1055 C C . ALA A 1 137 ? 3.623 2.329 -0.959 1.00 96.06 137 ALA A C 1
ATOM 1057 O O . ALA A 1 137 ? 2.746 1.930 -1.724 1.00 96.06 137 ALA A O 1
ATOM 1058 N N . PHE A 1 138 ? 3.587 3.532 -0.381 1.00 97.31 138 PHE A N 1
ATOM 1059 C CA . PHE A 1 138 ? 2.480 4.468 -0.541 1.00 97.31 138 PHE A CA 1
ATOM 1060 C C . PHE A 1 138 ? 2.217 4.843 -2.011 1.00 97.31 138 PHE A C 1
ATOM 1062 O O . PHE A 1 138 ? 1.086 4.711 -2.484 1.00 97.31 138 PHE A O 1
ATOM 1069 N N . TYR A 1 139 ? 3.246 5.239 -2.768 1.00 96.06 139 TYR A N 1
ATOM 1070 C CA . TYR A 1 139 ? 3.093 5.619 -4.178 1.00 96.06 139 TYR A CA 1
ATOM 1071 C C . TYR A 1 139 ? 2.531 4.474 -5.029 1.00 96.06 139 TYR A C 1
ATOM 1073 O O . TYR A 1 139 ? 1.676 4.699 -5.888 1.00 96.06 139 TYR A O 1
ATOM 1081 N N . ARG A 1 140 ? 2.951 3.231 -4.758 1.00 93.19 140 ARG A N 1
ATOM 1082 C CA . ARG A 1 140 ? 2.429 2.045 -5.455 1.00 93.19 140 ARG A CA 1
ATOM 1083 C C . ARG A 1 140 ? 0.963 1.790 -5.127 1.00 93.19 140 ARG A C 1
ATOM 1085 O O . ARG A 1 140 ? 0.198 1.423 -6.018 1.00 93.19 140 ARG A O 1
ATOM 1092 N N . PHE A 1 141 ? 0.561 1.998 -3.876 1.00 95.25 141 PHE A N 1
ATOM 1093 C CA . PHE A 1 141 ? -0.823 1.817 -3.440 1.00 95.25 141 PHE A CA 1
ATOM 1094 C C . PHE A 1 141 ? -1.784 2.793 -4.096 1.00 95.25 141 PHE A C 1
ATOM 1096 O O . PHE A 1 141 ? -2.894 2.399 -4.445 1.00 95.25 141 PHE A O 1
ATOM 1103 N N . LEU A 1 142 ? -1.362 4.039 -4.326 1.00 94.50 142 LEU A N 1
ATOM 1104 C CA . LEU A 1 142 ? -2.199 5.006 -5.034 1.00 94.50 142 LEU A CA 1
ATOM 1105 C C . LEU A 1 142 ? -2.589 4.494 -6.428 1.00 94.50 142 LEU A C 1
ATOM 1107 O O . LEU A 1 142 ? -3.620 4.905 -6.957 1.00 94.50 142 LEU A O 1
ATOM 1111 N N . GLY A 1 143 ? -1.758 3.645 -7.049 1.00 90.62 143 GLY A N 1
ATOM 1112 C CA . GLY A 1 143 ? -2.008 3.089 -8.381 1.00 90.62 143 GLY A CA 1
ATOM 1113 C C . GLY A 1 143 ? -3.039 1.960 -8.395 1.00 90.62 143 GLY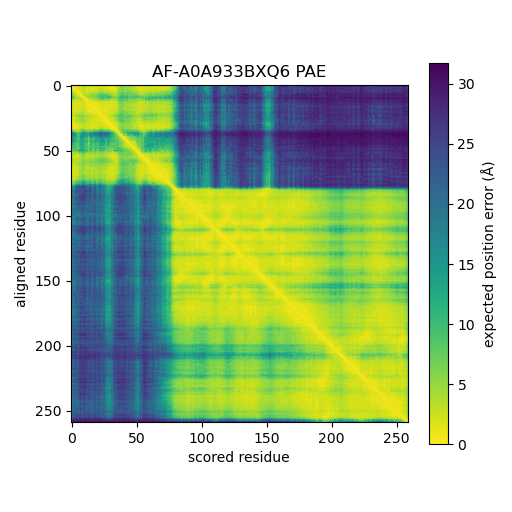 A C 1
ATOM 1114 O O . GLY A 1 143 ? -3.353 1.436 -9.462 1.00 90.62 143 GLY A O 1
ATOM 1115 N N . TRP A 1 144 ? -3.545 1.540 -7.233 1.00 92.00 144 TRP A N 1
ATOM 1116 C CA . TRP A 1 144 ? -4.525 0.466 -7.132 1.00 92.00 144 TRP A CA 1
ATOM 1117 C C . TRP A 1 144 ? -5.933 1.037 -7.309 1.00 92.00 144 TRP A C 1
ATOM 1119 O O . TRP A 1 144 ? -6.489 1.652 -6.404 1.00 92.00 144 TRP A O 1
ATOM 1129 N N . SER A 1 145 ? -6.516 0.810 -8.485 1.00 88.19 145 SER A N 1
ATOM 1130 C CA . SER A 1 145 ? -7.897 1.198 -8.811 1.00 88.19 145 SER A CA 1
ATOM 1131 C C . SER A 1 145 ? -8.941 0.152 -8.409 1.00 88.19 145 SER A C 1
ATOM 1133 O O . SER A 1 145 ? -10.137 0.423 -8.428 1.00 88.19 145 SER A O 1
ATOM 1135 N N . GLU A 1 146 ? -8.497 -1.056 -8.069 1.00 89.50 146 GLU A N 1
ATOM 1136 C CA . GLU A 1 146 ? -9.345 -2.175 -7.674 1.00 89.50 146 GLU A CA 1
ATOM 1137 C C . GLU A 1 146 ? -8.826 -2.808 -6.386 1.00 89.50 146 GLU A C 1
ATOM 1139 O O . GLU A 1 146 ? -7.634 -2.750 -6.076 1.00 89.50 146 GLU A O 1
ATOM 1144 N N . GLY A 1 147 ? -9.732 -3.447 -5.651 1.00 91.00 147 GLY A N 1
ATOM 1145 C CA . GLY A 1 147 ? -9.444 -4.089 -4.377 1.00 91.00 147 GLY A CA 1
ATOM 1146 C C . GLY A 1 147 ? -10.353 -3.591 -3.267 1.00 91.00 147 GLY A C 1
ATOM 1147 O O . GLY A 1 147 ? -11.328 -2.872 -3.497 1.00 91.00 147 GLY A O 1
ATOM 1148 N N . PHE A 1 148 ? -10.009 -3.992 -2.055 1.00 90.94 148 PHE A N 1
ATOM 1149 C CA . PHE A 1 148 ? -10.727 -3.662 -0.839 1.00 90.94 148 PHE A CA 1
ATOM 1150 C C . PHE A 1 148 ? -9.809 -2.925 0.116 1.00 90.94 148 PHE A C 1
ATOM 1152 O O . PHE A 1 148 ? -8.588 -3.099 0.093 1.00 90.94 148 PHE A O 1
ATOM 1159 N N . PHE A 1 149 ? -10.421 -2.124 0.972 1.00 94.25 149 PHE A N 1
ATOM 1160 C CA . PHE A 1 149 ? -9.739 -1.492 2.080 1.00 94.25 149 PHE A CA 1
ATOM 1161 C C . PHE A 1 149 ? -10.511 -1.722 3.373 1.00 94.25 149 PHE A C 1
ATOM 1163 O O . PHE A 1 149 ? -11.737 -1.868 3.372 1.00 94.25 149 PHE A O 1
ATOM 1170 N N . GLN A 1 150 ? -9.782 -1.713 4.479 1.00 91.94 150 GLN A N 1
ATOM 1171 C CA . GLN A 1 150 ? -10.326 -1.752 5.823 1.00 91.94 150 GLN A CA 1
ATOM 1172 C C . GLN A 1 150 ? -9.475 -0.854 6.713 1.00 91.94 150 GLN A C 1
ATOM 1174 O O . GLN A 1 150 ? -8.263 -1.016 6.800 1.00 91.94 150 GLN A O 1
ATOM 1179 N N . PHE A 1 151 ? -10.112 0.107 7.367 1.00 92.62 151 PHE A N 1
ATOM 1180 C CA . PHE A 1 151 ? -9.478 0.943 8.369 1.00 92.62 151 PHE A CA 1
ATOM 1181 C C . PHE A 1 151 ? -9.814 0.415 9.756 1.00 92.62 151 PHE A C 1
ATOM 1183 O O . PHE A 1 151 ? -10.988 0.289 10.090 1.00 92.62 151 PHE A O 1
ATOM 1190 N N . GLU A 1 152 ? -8.803 0.154 10.574 1.00 88.50 152 GLU A N 1
ATOM 1191 C CA . GLU A 1 152 ? -8.958 -0.204 11.980 1.00 88.50 1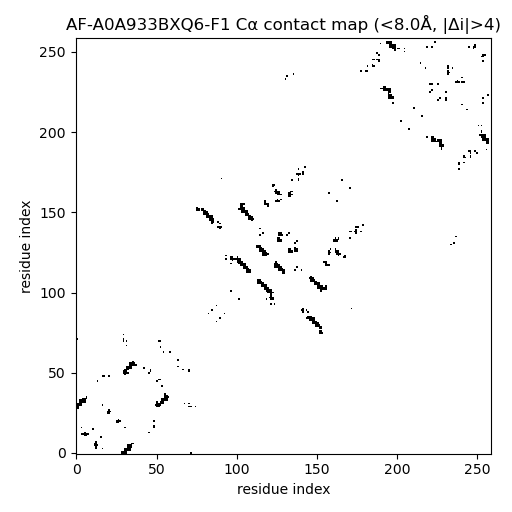52 GLU A CA 1
ATOM 1192 C C . GLU A 1 152 ? -8.436 0.933 12.859 1.00 88.50 152 GLU A C 1
ATOM 1194 O O . GLU A 1 152 ? -7.260 1.299 12.795 1.00 88.50 152 GLU A O 1
ATOM 1199 N N . MET A 1 153 ? -9.311 1.499 13.694 1.00 86.38 153 MET A N 1
ATOM 1200 C CA . MET A 1 153 ? -8.921 2.532 14.653 1.00 86.38 153 MET A CA 1
ATOM 1201 C C . MET A 1 153 ? -7.985 1.971 15.724 1.00 86.38 153 MET A C 1
ATOM 1203 O O . MET A 1 153 ? -8.239 0.914 16.300 1.00 86.38 153 MET A O 1
ATOM 1207 N N . GLY A 1 154 ? -6.940 2.721 16.065 1.00 84.31 154 GLY A N 1
ATOM 1208 C CA . GLY A 1 154 ? -5.992 2.310 17.098 1.00 84.31 154 GLY A CA 1
ATOM 1209 C C . GLY A 1 154 ? -4.755 3.192 17.153 1.00 84.31 154 GLY A C 1
ATOM 1210 O O . GLY A 1 154 ? -4.696 4.234 16.511 1.00 84.31 154 GLY A O 1
ATOM 1211 N N . ASN A 1 155 ? -3.753 2.770 17.921 1.00 85.88 155 ASN A N 1
ATOM 1212 C CA . ASN A 1 155 ? -2.437 3.405 17.942 1.00 85.88 155 ASN A CA 1
ATOM 1213 C C . ASN A 1 155 ? -1.421 2.449 17.304 1.00 85.88 155 ASN A C 1
ATOM 1215 O O . ASN A 1 155 ? -0.859 1.614 18.015 1.00 85.88 155 ASN A O 1
ATOM 1219 N N . PRO A 1 156 ? -1.255 2.487 15.973 1.00 85.88 156 PRO A N 1
ATOM 1220 C CA . PRO A 1 156 ? -0.449 1.496 15.283 1.00 85.88 156 PRO A CA 1
ATOM 1221 C C . PRO A 1 156 ? 1.049 1.726 15.498 1.00 85.88 156 PRO A C 1
ATOM 1223 O O . PRO A 1 156 ? 1.540 2.860 15.509 1.00 85.88 156 PRO A O 1
ATOM 1226 N N . GLU A 1 157 ? 1.785 0.624 15.610 1.00 91.25 157 GLU A N 1
ATOM 1227 C CA . GLU A 1 157 ? 3.240 0.633 15.502 1.00 91.25 157 GLU A CA 1
ATOM 1228 C C . GLU A 1 157 ? 3.649 0.734 14.032 1.00 91.25 157 GLU A C 1
ATOM 1230 O O . GLU A 1 157 ? 3.052 0.101 13.160 1.00 91.25 157 GLU A O 1
ATOM 1235 N N . VAL A 1 158 ? 4.678 1.536 13.756 1.00 94.94 158 VAL A N 1
ATOM 1236 C CA . VAL A 1 158 ? 5.245 1.663 12.412 1.00 94.94 158 VAL A CA 1
ATOM 1237 C C . VAL A 1 158 ? 6.327 0.596 12.246 1.00 94.94 158 VAL A C 1
ATOM 1239 O O . VAL A 1 158 ? 7.288 0.606 13.021 1.00 94.94 158 VAL A O 1
ATOM 1242 N N . PRO A 1 159 ? 6.215 -0.310 11.256 1.00 93.12 159 PRO A N 1
ATOM 1243 C CA . PRO A 1 159 ? 7.243 -1.313 11.006 1.00 93.12 159 PRO A CA 1
ATOM 1244 C C . PRO A 1 159 ? 8.619 -0.687 10.742 1.00 93.12 159 PRO A C 1
ATOM 1246 O O . PRO A 1 159 ? 8.736 0.405 10.179 1.00 93.12 159 PRO A O 1
ATOM 1249 N N . ALA A 1 160 ? 9.687 -1.396 11.111 1.00 93.06 160 ALA A N 1
ATOM 1250 C CA . ALA A 1 160 ? 11.049 -0.933 10.862 1.00 93.06 160 ALA A CA 1
ATOM 1251 C C . ALA A 1 160 ? 11.285 -0.697 9.357 1.00 93.06 160 ALA A C 1
ATOM 1253 O O . ALA A 1 160 ? 10.970 -1.549 8.529 1.00 93.06 160 ALA A O 1
ATOM 1254 N N . GLY A 1 161 ? 11.827 0.473 9.004 1.00 92.94 161 GLY A N 1
ATOM 1255 C CA . GLY A 1 161 ? 12.050 0.875 7.608 1.00 92.94 161 GLY A CA 1
ATOM 1256 C C . GLY A 1 161 ? 10.797 1.334 6.850 1.00 92.94 161 GLY A C 1
ATOM 1257 O O . GLY A 1 161 ? 10.913 1.720 5.692 1.00 92.94 161 GLY A O 1
ATOM 1258 N N . ALA A 1 162 ? 9.619 1.334 7.483 1.00 96.25 162 ALA A N 1
ATOM 1259 C CA . ALA A 1 162 ? 8.363 1.772 6.870 1.00 96.25 162 ALA A CA 1
ATOM 1260 C C . ALA A 1 162 ? 7.988 3.226 7.176 1.00 96.25 162 ALA A C 1
ATOM 1262 O O . ALA A 1 162 ? 6.938 3.674 6.724 1.00 96.25 162 ALA A O 1
ATOM 1263 N N . ALA A 1 163 ? 8.811 3.945 7.945 1.00 97.56 163 ALA A N 1
ATOM 1264 C CA . ALA A 1 163 ? 8.517 5.301 8.387 1.00 97.56 163 ALA A CA 1
ATOM 1265 C C . ALA A 1 163 ? 8.383 6.282 7.216 1.00 97.56 163 ALA A C 1
ATOM 1267 O O . ALA A 1 163 ? 9.163 6.253 6.264 1.00 97.56 163 ALA A O 1
ATOM 1268 N N . ILE A 1 164 ? 7.400 7.170 7.330 1.00 97.69 164 ILE A N 1
ATOM 1269 C CA . ILE A 1 164 ? 7.149 8.270 6.402 1.00 97.69 164 ILE A CA 1
ATOM 1270 C C . ILE A 1 164 ? 7.185 9.565 7.205 1.00 97.69 164 ILE A C 1
ATOM 1272 O O . ILE A 1 164 ? 6.523 9.687 8.236 1.00 97.69 164 ILE A O 1
ATOM 1276 N N . THR A 1 165 ? 7.987 10.519 6.743 1.00 94.19 165 THR A N 1
ATOM 1277 C CA . THR A 1 165 ? 8.160 11.831 7.385 1.00 94.19 165 THR A CA 1
ATOM 1278 C C . THR A 1 165 ? 7.634 12.978 6.531 1.00 94.19 165 THR A C 1
ATOM 1280 O O . THR A 1 165 ? 7.431 14.074 7.054 1.00 94.19 165 THR A O 1
ATOM 1283 N N . ALA A 1 166 ? 7.407 12.737 5.239 1.00 95.62 166 ALA A N 1
ATOM 1284 C CA . ALA A 1 166 ? 6.862 13.720 4.321 1.00 95.62 166 ALA A CA 1
ATOM 1285 C C . ALA A 1 166 ? 5.446 14.169 4.709 1.00 95.62 166 ALA A C 1
ATOM 1287 O O . ALA A 1 166 ? 4.711 13.516 5.456 1.00 95.62 166 ALA A O 1
ATOM 1288 N N . ASP A 1 167 ? 5.069 15.329 4.185 1.00 95.94 167 ASP A N 1
ATOM 1289 C CA . ASP A 1 167 ? 3.715 15.846 4.305 1.00 95.94 167 ASP A CA 1
ATOM 1290 C C . ASP A 1 167 ? 2.728 15.055 3.433 1.00 95.94 167 ASP A C 1
ATOM 1292 O O . ASP A 1 167 ? 3.060 14.676 2.308 1.00 95.94 167 ASP A O 1
ATOM 1296 N N . THR A 1 168 ? 1.507 14.831 3.930 1.00 95.25 168 THR A N 1
ATOM 1297 C CA . THR A 1 168 ? 0.474 14.057 3.226 1.00 95.25 168 THR A CA 1
ATOM 1298 C C . THR A 1 168 ? 0.179 14.633 1.840 1.00 95.25 168 THR A C 1
ATOM 1300 O O . THR A 1 168 ? 0.063 13.881 0.873 1.00 95.25 168 THR A O 1
ATOM 1303 N N . GLN A 1 169 ? 0.104 15.962 1.706 1.00 96.12 169 GLN A N 1
ATOM 1304 C CA . GLN A 1 169 ? -0.188 16.606 0.425 1.00 96.12 169 GLN A CA 1
ATOM 1305 C C . GLN A 1 169 ? 0.982 16.456 -0.548 1.00 96.12 169 GLN A C 1
ATOM 1307 O O . GLN A 1 169 ? 0.773 16.167 -1.726 1.00 96.12 169 GLN A O 1
ATOM 1312 N N . ALA A 1 170 ? 2.219 16.575 -0.057 1.00 97.25 170 ALA A N 1
ATOM 1313 C CA . ALA A 1 170 ? 3.413 16.341 -0.868 1.00 97.25 170 ALA A CA 1
ATOM 1314 C C . ALA A 1 170 ? 3.468 14.896 -1.394 1.00 97.25 170 ALA A C 1
ATOM 1316 O O . ALA A 1 170 ? 3.735 14.684 -2.576 1.00 97.25 170 ALA A O 1
ATOM 1317 N N . LEU A 1 171 ? 3.138 13.916 -0.545 1.00 97.56 171 LEU A N 1
ATOM 1318 C CA . LEU A 1 171 ? 3.051 12.507 -0.934 1.00 97.56 171 LEU A CA 1
ATOM 1319 C C . LEU A 1 171 ? 1.986 12.274 -2.011 1.00 97.56 171 LEU A C 1
ATOM 1321 O O . LEU A 1 171 ? 2.228 11.550 -2.974 1.00 97.56 171 LEU A O 1
ATOM 1325 N N . LEU A 1 172 ? 0.802 12.873 -1.865 1.00 97.44 172 LEU A N 1
ATOM 1326 C CA . LEU A 1 172 ? -0.275 12.729 -2.846 1.00 97.44 172 LEU A CA 1
ATOM 1327 C C . LEU A 1 172 ? 0.101 13.347 -4.199 1.00 97.44 172 LEU A C 1
ATOM 1329 O O . LEU A 1 172 ? -0.138 12.724 -5.234 1.00 97.44 172 LEU A O 1
ATOM 1333 N N . LEU A 1 173 ? 0.722 14.530 -4.200 1.00 97.38 173 LEU A N 1
ATOM 1334 C CA . LEU A 1 173 ? 1.168 15.203 -5.423 1.00 97.38 173 LEU A CA 1
ATOM 1335 C C . LEU A 1 173 ? 2.287 14.434 -6.132 1.00 97.38 173 LEU A C 1
ATOM 1337 O O . LEU A 1 173 ? 2.203 14.212 -7.341 1.00 97.38 173 LEU A O 1
ATOM 1341 N N . GLU A 1 174 ? 3.306 13.982 -5.397 1.00 97.44 174 GLU A N 1
ATOM 1342 C CA . GLU A 1 174 ? 4.373 13.162 -5.978 1.00 97.44 174 GLU A CA 1
ATOM 1343 C C . GLU A 1 174 ? 3.824 11.818 -6.464 1.00 97.44 174 GLU A C 1
ATOM 1345 O O . GLU A 1 174 ? 4.144 11.378 -7.567 1.00 97.44 174 GLU A O 1
ATOM 1350 N N . GLY A 1 175 ? 2.921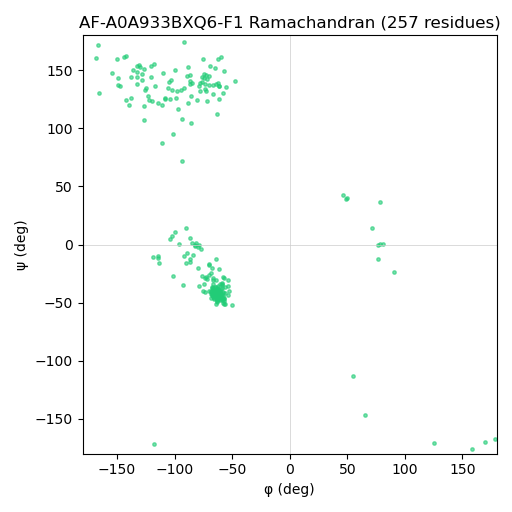 11.196 -5.705 1.00 96.31 175 GLY A N 1
ATOM 1351 C CA . GLY A 1 175 ? 2.231 9.978 -6.113 1.00 96.31 175 GLY A CA 1
ATOM 1352 C C . GLY A 1 175 ? 1.470 10.138 -7.430 1.00 96.31 175 GLY A C 1
ATOM 1353 O O . GLY A 1 175 ? 1.628 9.311 -8.328 1.00 96.31 175 GLY A O 1
ATOM 1354 N N . ALA A 1 176 ? 0.702 11.220 -7.582 1.00 95.12 176 ALA A N 1
ATOM 1355 C CA . ALA A 1 176 ? -0.007 11.533 -8.823 1.00 95.12 176 ALA A CA 1
ATOM 1356 C C . ALA A 1 176 ? 0.965 11.727 -9.999 1.00 95.12 176 ALA A C 1
ATOM 1358 O O . ALA A 1 176 ? 0.810 11.090 -11.043 1.00 95.12 176 ALA A O 1
ATOM 1359 N N . ARG A 1 177 ? 2.033 12.515 -9.804 1.00 96.62 177 ARG A N 1
ATOM 1360 C CA . ARG A 1 177 ? 3.078 12.728 -10.819 1.00 96.62 177 ARG A CA 1
ATOM 1361 C C . ARG A 1 177 ? 3.712 11.409 -11.268 1.00 96.62 177 ARG A C 1
ATOM 1363 O O . ARG A 1 177 ? 3.885 11.180 -12.465 1.00 96.62 177 ARG A O 1
ATOM 1370 N N . ARG A 1 178 ? 4.053 10.530 -10.318 1.00 96.25 178 ARG A N 1
ATOM 1371 C CA . ARG A 1 178 ? 4.645 9.214 -10.605 1.00 96.25 178 ARG A CA 1
ATOM 1372 C C . ARG A 1 178 ? 3.695 8.324 -11.400 1.00 96.25 178 ARG A C 1
ATOM 1374 O O . ARG A 1 178 ? 4.148 7.624 -12.300 1.00 96.25 178 ARG A O 1
ATOM 1381 N N . GLN A 1 179 ? 2.397 8.346 -11.103 1.00 93.25 179 GLN A N 1
ATOM 1382 C CA . GLN A 1 179 ? 1.410 7.573 -11.860 1.00 93.25 179 GLN A CA 1
ATOM 1383 C C . GLN A 1 179 ? 1.264 8.040 -13.298 1.00 93.25 179 GLN A C 1
ATOM 1385 O O . GLN A 1 179 ? 1.181 7.204 -14.197 1.00 93.25 179 GLN A O 1
ATOM 1390 N N . ASP A 1 180 ? 1.216 9.351 -13.514 1.00 94.25 180 ASP A N 1
ATOM 1391 C CA . ASP A 1 180 ? 1.083 9.909 -14.856 1.00 94.25 180 ASP A CA 1
ATOM 1392 C C . ASP A 1 180 ? 2.313 9.580 -15.706 1.00 94.25 180 ASP A C 1
ATOM 1394 O O . ASP A 1 180 ? 2.177 9.121 -16.844 1.00 94.25 180 ASP A O 1
ATOM 1398 N N . GLU A 1 181 ? 3.511 9.694 -15.129 1.00 95.31 181 GLU A N 1
ATOM 1399 C CA . GLU A 1 181 ? 4.740 9.301 -15.819 1.00 95.31 181 GLU A CA 1
ATOM 1400 C C . GLU A 1 181 ? 4.790 7.786 -16.071 1.00 95.31 181 GLU A C 1
ATOM 1402 O O . GLU A 1 181 ? 5.137 7.352 -17.169 1.00 95.31 181 GLU A O 1
ATOM 1407 N N . LEU A 1 182 ? 4.360 6.955 -15.114 1.00 92.81 182 LEU A N 1
ATOM 1408 C CA . LEU A 1 182 ? 4.321 5.506 -15.309 1.00 92.81 182 LEU A CA 1
ATOM 1409 C C . LEU A 1 182 ? 3.334 5.106 -16.417 1.00 92.81 182 LEU A C 1
ATOM 1411 O O . LEU A 1 182 ? 3.672 4.263 -17.247 1.00 92.81 182 LEU A O 1
ATOM 1415 N N . LYS A 1 183 ? 2.151 5.732 -16.488 1.00 91.44 183 LYS A N 1
ATOM 1416 C CA . LYS A 1 183 ? 1.186 5.525 -17.586 1.00 91.44 183 LYS A CA 1
ATOM 1417 C C . LYS A 1 183 ? 1.796 5.895 -18.937 1.00 91.44 183 LYS A C 1
ATOM 1419 O O . LYS A 1 183 ? 1.643 5.154 -19.908 1.00 91.44 183 LYS A O 1
ATOM 1424 N N . ARG A 1 184 ? 2.521 7.014 -19.000 1.00 93.56 184 ARG A N 1
ATOM 1425 C CA . ARG A 1 184 ? 3.220 7.454 -20.213 1.00 93.56 184 ARG A CA 1
ATOM 1426 C C . ARG A 1 184 ? 4.302 6.460 -20.640 1.00 93.56 184 ARG A C 1
ATOM 1428 O O . ARG A 1 184 ? 4.376 6.107 -21.813 1.00 93.56 184 ARG A O 1
ATOM 1435 N N . LEU A 1 185 ? 5.120 5.989 -19.701 1.00 93.69 185 LEU A N 1
ATOM 1436 C CA . LEU A 1 185 ? 6.189 5.023 -19.967 1.00 93.69 185 LEU A CA 1
ATOM 1437 C C . LEU A 1 185 ? 5.645 3.654 -20.373 1.00 93.69 185 LEU A C 1
ATOM 1439 O O . LEU A 1 185 ? 6.207 3.016 -21.259 1.00 93.69 185 LEU A O 1
ATOM 1443 N N . GLN A 1 186 ? 4.530 3.217 -19.784 1.00 88.62 186 GLN A N 1
ATOM 1444 C CA . GLN A 1 186 ? 3.851 1.984 -20.185 1.00 88.62 186 GLN A CA 1
ATOM 1445 C C . GLN A 1 186 ? 3.426 2.007 -21.657 1.00 88.62 186 GLN A C 1
ATOM 1447 O O . GLN A 1 186 ? 3.499 0.972 -22.309 1.00 88.62 186 GLN A O 1
ATOM 1452 N N . ALA A 1 187 ? 3.054 3.169 -22.203 1.00 89.06 187 ALA A N 1
ATOM 1453 C CA . ALA A 1 187 ? 2.733 3.305 -23.624 1.00 89.06 187 ALA A CA 1
ATOM 1454 C C . ALA A 1 187 ? 3.961 3.146 -24.546 1.00 89.06 187 ALA A C 1
ATOM 1456 O O . ALA A 1 187 ? 3.809 2.793 -25.713 1.00 89.06 187 ALA A O 1
ATOM 1457 N N . ALA A 1 188 ? 5.170 3.402 -24.033 1.00 89.31 188 ALA A N 1
ATOM 1458 C CA . ALA A 1 188 ? 6.434 3.223 -24.753 1.00 89.31 188 ALA A CA 1
ATOM 1459 C C . ALA A 1 188 ? 7.044 1.820 -24.566 1.00 89.31 188 ALA A C 1
ATOM 1461 O O . ALA A 1 188 ? 7.949 1.427 -25.304 1.00 89.31 188 ALA A O 1
ATOM 1462 N N . LEU A 1 189 ? 6.575 1.068 -23.569 1.00 93.50 189 LEU A N 1
ATOM 1463 C CA . LEU A 1 189 ? 7.020 -0.290 -23.289 1.00 93.50 189 LEU A CA 1
ATOM 1464 C C . LEU A 1 189 ? 6.199 -1.319 -24.084 1.00 93.50 189 LEU A C 1
ATOM 1466 O O . LEU A 1 189 ? 5.026 -1.094 -24.385 1.00 93.50 189 LEU A O 1
ATOM 1470 N N . PRO A 1 190 ? 6.774 -2.495 -24.392 1.00 93.81 190 PRO A N 1
ATOM 1471 C CA . PRO A 1 190 ? 6.005 -3.620 -24.909 1.00 93.81 190 PRO A CA 1
ATOM 1472 C C . PRO A 1 190 ? 4.913 -4.048 -23.912 1.00 93.81 190 PRO A C 1
ATOM 1474 O O . PRO A 1 190 ? 5.033 -3.755 -22.718 1.00 93.81 190 PRO A O 1
ATOM 1477 N N . PRO A 1 191 ? 3.875 -4.790 -24.355 1.00 94.19 191 PRO A N 1
ATOM 1478 C CA . PRO A 1 191 ? 2.802 -5.250 -23.476 1.00 94.19 191 PRO A CA 1
ATOM 1479 C C . PRO A 1 191 ? 3.345 -5.882 -22.195 1.00 94.19 191 PRO A C 1
ATOM 1481 O O . PRO A 1 191 ? 4.307 -6.644 -22.254 1.00 94.19 191 PRO A O 1
ATOM 1484 N N . ALA A 1 192 ? 2.703 -5.629 -21.055 1.00 91.38 192 ALA A N 1
ATOM 1485 C CA . ALA A 1 192 ? 3.220 -5.984 -19.730 1.00 91.38 192 ALA A CA 1
ATOM 1486 C C . ALA A 1 192 ? 3.618 -7.471 -19.573 1.00 91.38 192 ALA A C 1
ATOM 1488 O O . ALA A 1 192 ? 4.566 -7.787 -18.861 1.00 91.38 192 ALA A O 1
ATOM 1489 N N . ARG A 1 193 ? 2.942 -8.372 -20.301 1.00 94.62 193 ARG A N 1
ATOM 1490 C CA . ARG A 1 193 ? 3.207 -9.824 -20.360 1.00 94.62 193 ARG A CA 1
ATOM 1491 C C . ARG A 1 193 ? 4.379 -10.244 -21.262 1.00 94.62 193 ARG A C 1
ATOM 1493 O O . ARG A 1 193 ? 4.623 -11.432 -21.430 1.00 94.62 193 ARG A O 1
ATOM 1500 N N . THR A 1 194 ? 5.054 -9.301 -21.911 1.00 94.75 194 THR A N 1
ATOM 1501 C CA . THR A 1 194 ? 6.155 -9.585 -22.841 1.00 94.75 194 THR A CA 1
ATOM 1502 C C . THR A 1 194 ? 7.415 -9.897 -22.050 1.00 94.75 194 THR A C 1
ATOM 1504 O O . THR A 1 194 ? 7.777 -9.138 -21.155 1.00 94.75 194 THR A O 1
ATOM 1507 N N . CYS A 1 195 ? 8.115 -10.973 -22.400 1.00 96.19 195 CYS A N 1
ATOM 1508 C CA . CYS A 1 195 ? 9.461 -11.222 -21.892 1.00 96.19 195 CYS A CA 1
ATOM 1509 C C . CYS A 1 195 ? 10.478 -10.503 -22.780 1.00 96.19 195 CYS A C 1
ATOM 1511 O O . CYS A 1 195 ? 10.467 -10.684 -24.000 1.00 96.19 195 CYS A O 1
ATOM 1513 N N . LEU A 1 196 ? 11.359 -9.702 -22.181 1.00 95.12 196 LEU A N 1
ATOM 1514 C CA . LEU A 1 196 ? 12.441 -9.033 -22.907 1.00 95.12 196 LEU A CA 1
ATOM 1515 C C . LEU A 1 196 ? 13.756 -9.785 -22.726 1.00 95.12 196 LEU A C 1
ATOM 1517 O O . LEU A 1 196 ? 13.994 -10.412 -21.691 1.00 95.12 196 LEU A O 1
ATOM 1521 N N . VAL A 1 197 ? 14.604 -9.688 -23.743 1.00 95.69 197 VAL A N 1
ATOM 1522 C CA . VAL A 1 197 ? 15.984 -10.174 -23.740 1.00 95.69 197 VAL A CA 1
ATOM 1523 C C . VAL A 1 197 ? 16.931 -9.053 -24.142 1.00 95.69 197 VAL A C 1
ATOM 1525 O O . VAL A 1 197 ? 16.573 -8.150 -24.908 1.00 95.69 197 VAL A O 1
ATOM 1528 N N . VAL A 1 198 ? 18.155 -9.131 -23.630 1.00 94.94 198 VAL A N 1
ATOM 1529 C CA . VAL A 1 198 ? 19.252 -8.267 -24.062 1.00 94.94 198 VAL A CA 1
ATOM 1530 C C . VAL A 1 198 ? 19.618 -8.601 -25.506 1.00 94.94 198 VAL A C 1
ATOM 1532 O O . VAL A 1 198 ? 19.822 -9.761 -25.861 1.00 94.94 198 VAL A O 1
ATOM 1535 N N . SER A 1 199 ? 19.694 -7.572 -26.343 1.00 93.56 199 SER A N 1
ATOM 1536 C CA . SER A 1 199 ? 20.036 -7.695 -27.754 1.00 93.56 199 SER A CA 1
ATOM 1537 C C . SER A 1 199 ? 21.440 -8.284 -27.929 1.00 93.56 199 SER A C 1
ATOM 1539 O O . SER A 1 199 ? 22.381 -7.813 -27.284 1.00 93.56 199 SER A O 1
ATOM 1541 N N . PRO A 1 200 ? 21.642 -9.231 -28.865 1.00 90.31 200 PRO A N 1
ATOM 1542 C CA . PRO A 1 200 ? 22.973 -9.751 -29.185 1.00 90.31 200 PRO A CA 1
ATOM 1543 C C . PRO A 1 200 ? 23.896 -8.673 -29.776 1.00 90.31 200 PRO A C 1
ATOM 1545 O O . PRO A 1 200 ? 25.100 -8.873 -29.876 1.00 90.31 200 PRO A O 1
ATOM 1548 N N . ARG A 1 201 ? 23.345 -7.512 -30.162 1.00 91.19 201 ARG A N 1
ATOM 1549 C CA . ARG A 1 201 ? 24.100 -6.347 -30.642 1.00 91.19 201 ARG A CA 1
ATOM 1550 C C . ARG A 1 201 ? 24.498 -5.384 -29.520 1.00 91.19 201 ARG A C 1
ATOM 1552 O O . ARG A 1 201 ? 24.879 -4.258 -29.827 1.00 91.19 201 ARG A O 1
ATOM 1559 N N . LEU A 1 202 ? 24.404 -5.784 -28.247 1.00 90.06 202 LEU A N 1
ATOM 1560 C CA . LEU A 1 202 ? 24.689 -4.915 -27.101 1.00 90.06 202 LEU A CA 1
ATOM 1561 C C . LEU A 1 202 ? 26.036 -4.191 -27.239 1.00 90.06 202 LEU A C 1
ATOM 1563 O O . LEU A 1 202 ? 26.061 -2.968 -27.156 1.00 90.06 202 LEU A O 1
ATOM 1567 N N . ASP A 1 203 ? 27.126 -4.911 -27.506 1.00 88.12 203 ASP A N 1
ATOM 1568 C CA . ASP A 1 203 ? 28.466 -4.309 -27.587 1.00 88.12 203 ASP A CA 1
ATOM 1569 C C . ASP A 1 203 ? 28.565 -3.256 -28.701 1.00 88.12 203 ASP A C 1
ATOM 1571 O O . ASP A 1 203 ? 29.127 -2.174 -28.505 1.00 88.12 203 ASP A O 1
ATOM 1575 N N . ALA A 1 204 ? 27.940 -3.529 -29.850 1.00 88.94 204 ALA A N 1
ATOM 1576 C CA . ALA A 1 204 ? 27.862 -2.585 -30.961 1.00 88.94 204 ALA A CA 1
ATOM 1577 C C . ALA A 1 204 ? 27.006 -1.352 -30.616 1.00 88.94 204 ALA A C 1
ATOM 1579 O O . ALA A 1 204 ? 27.353 -0.236 -31.002 1.00 88.94 204 ALA A O 1
ATOM 1580 N N . LEU A 1 205 ? 25.913 -1.532 -29.866 1.00 86.81 205 LEU A N 1
ATOM 1581 C CA . LEU A 1 205 ? 25.044 -0.444 -29.400 1.00 86.81 205 LEU A CA 1
ATOM 1582 C C . LEU A 1 205 ? 25.706 0.404 -28.304 1.00 86.81 205 LEU A C 1
ATOM 1584 O O . LEU A 1 205 ? 25.430 1.599 -28.205 1.00 86.81 205 LEU A O 1
ATOM 1588 N N . LEU A 1 206 ? 26.588 -0.187 -27.492 1.00 86.94 206 LEU A N 1
ATOM 1589 C CA . LEU A 1 206 ? 27.319 0.521 -26.442 1.00 86.94 206 LEU A CA 1
ATOM 1590 C C . LEU A 1 206 ? 28.461 1.383 -26.985 1.00 86.94 206 LEU A C 1
ATOM 1592 O O . LEU A 1 206 ? 28.808 2.369 -26.337 1.00 86.94 206 LEU A O 1
ATOM 1596 N N . GLN A 1 207 ? 29.044 1.046 -28.141 1.00 87.38 207 GLN A N 1
ATOM 1597 C CA . GLN A 1 207 ? 30.138 1.811 -28.769 1.00 87.38 207 GLN A CA 1
ATOM 1598 C C . GLN A 1 207 ? 31.286 2.126 -27.785 1.00 87.38 207 GLN A C 1
ATOM 1600 O O . GLN A 1 207 ? 31.807 3.239 -27.737 1.00 87.38 207 GLN A O 1
ATOM 1605 N N . GLY A 1 208 ? 31.638 1.160 -26.929 1.00 85.00 208 GLY A N 1
ATOM 1606 C CA . GLY A 1 208 ? 32.683 1.315 -25.909 1.00 85.00 208 GLY A CA 1
ATOM 1607 C C . GLY A 1 208 ? 32.257 2.034 -24.619 1.00 85.00 208 GLY A C 1
ATOM 1608 O O . GLY A 1 208 ? 33.072 2.174 -23.706 1.00 85.00 208 GLY A O 1
ATOM 1609 N N . ARG A 1 209 ? 30.995 2.467 -24.484 1.00 87.50 209 ARG A N 1
ATOM 1610 C CA . ARG A 1 209 ? 30.466 3.032 -23.231 1.00 87.50 209 ARG A CA 1
ATOM 1611 C C . ARG A 1 209 ? 30.253 1.936 -22.190 1.00 87.50 209 ARG A C 1
ATOM 1613 O O . ARG A 1 209 ? 29.708 0.876 -22.485 1.00 87.50 209 ARG A O 1
ATOM 1620 N N . ARG A 1 210 ? 30.626 2.221 -20.940 1.00 88.12 210 ARG A N 1
ATOM 1621 C CA . ARG A 1 210 ? 30.353 1.329 -19.806 1.00 88.12 210 ARG A CA 1
ATOM 1622 C C . ARG A 1 210 ? 28.958 1.571 -19.249 1.00 88.12 210 ARG A C 1
ATOM 1624 O O . ARG A 1 210 ? 28.531 2.711 -19.082 1.00 88.12 210 ARG A O 1
ATOM 1631 N N . LEU A 1 211 ? 28.280 0.481 -18.916 1.00 88.00 211 LEU A N 1
ATOM 1632 C CA . LEU A 1 211 ? 27.024 0.516 -18.184 1.00 88.00 211 LEU A CA 1
ATOM 1633 C C . LEU A 1 211 ? 27.279 0.801 -16.704 1.00 88.00 211 LEU A C 1
ATOM 1635 O O . LEU A 1 211 ? 28.258 0.326 -16.124 1.00 88.00 211 LEU A O 1
ATOM 1639 N N . THR A 1 212 ? 26.380 1.559 -16.081 1.00 90.44 212 THR A N 1
ATOM 1640 C CA . THR A 1 212 ? 26.390 1.703 -14.624 1.00 90.44 212 THR A CA 1
ATOM 1641 C C . THR A 1 212 ? 25.974 0.380 -13.967 1.00 90.44 212 THR A C 1
ATOM 1643 O O . THR A 1 212 ? 25.220 -0.387 -14.575 1.00 90.44 212 THR A O 1
ATOM 1646 N N . PRO A 1 213 ? 26.401 0.101 -12.719 1.00 89.81 213 PRO A N 1
ATOM 1647 C CA . PRO A 1 213 ? 26.032 -1.131 -12.017 1.00 89.81 213 PRO A CA 1
ATOM 1648 C C . PRO A 1 213 ? 24.518 -1.366 -11.948 1.00 89.81 213 PRO A C 1
ATOM 1650 O O . PRO A 1 213 ? 24.064 -2.500 -12.077 1.00 89.81 213 PRO A O 1
ATOM 1653 N N . ASP A 1 214 ? 23.734 -0.295 -11.802 1.00 87.69 214 ASP A N 1
ATOM 1654 C CA . ASP A 1 214 ? 22.274 -0.377 -11.753 1.00 87.69 214 ASP A CA 1
ATOM 1655 C C . ASP A 1 214 ? 21.663 -0.783 -13.097 1.00 87.69 214 ASP A C 1
ATOM 1657 O O . ASP A 1 214 ? 20.765 -1.623 -13.123 1.00 87.69 214 ASP A O 1
ATOM 1661 N N . ILE A 1 215 ? 22.172 -0.250 -14.217 1.00 89.56 215 ILE A N 1
ATOM 1662 C CA . ILE A 1 215 ? 21.700 -0.648 -15.550 1.00 89.56 215 ILE A CA 1
ATOM 1663 C C . ILE A 1 215 ? 22.102 -2.095 -15.835 1.00 89.56 215 ILE A C 1
ATOM 1665 O O . ILE A 1 215 ? 21.271 -2.865 -16.305 1.00 89.56 215 ILE A O 1
ATOM 1669 N N . SER A 1 216 ? 23.332 -2.497 -15.504 1.00 90.94 216 SER A N 1
ATOM 1670 C CA . SER A 1 216 ? 23.779 -3.887 -15.664 1.00 90.94 216 SER A CA 1
ATOM 1671 C C . SER A 1 216 ? 22.929 -4.859 -14.843 1.00 90.94 216 SER A C 1
ATOM 1673 O O . SER A 1 216 ? 22.537 -5.911 -15.347 1.00 90.94 216 SER A O 1
ATOM 1675 N N . ARG A 1 217 ? 22.587 -4.494 -13.598 1.00 90.69 217 ARG A N 1
ATOM 1676 C CA . ARG A 1 217 ? 21.697 -5.288 -12.741 1.00 90.69 217 ARG A CA 1
ATOM 1677 C C . ARG A 1 217 ? 20.304 -5.412 -13.355 1.00 90.69 217 ARG A C 1
ATOM 1679 O O . ARG A 1 217 ? 19.774 -6.516 -13.402 1.00 90.69 217 ARG A O 1
ATOM 1686 N N . LEU A 1 218 ? 19.734 -4.307 -13.840 1.00 91.06 218 LEU A N 1
ATOM 1687 C CA . LEU A 1 218 ? 18.415 -4.300 -14.474 1.00 91.06 218 LEU A CA 1
ATOM 1688 C C . LEU A 1 218 ? 18.398 -5.125 -15.769 1.00 91.06 218 LEU A C 1
ATOM 1690 O O . LEU A 1 218 ? 17.498 -5.935 -15.957 1.00 91.06 218 LEU A O 1
ATOM 1694 N N . LEU A 1 219 ? 19.409 -4.990 -16.634 1.00 91.94 219 LEU A N 1
ATOM 1695 C CA . LEU A 1 219 ? 19.537 -5.812 -17.845 1.00 91.94 219 LEU A CA 1
ATOM 1696 C C . LEU A 1 219 ? 19.585 -7.305 -17.513 1.00 91.94 219 LEU A C 1
ATOM 1698 O O . LEU A 1 219 ? 18.930 -8.096 -18.185 1.00 91.94 219 LEU A O 1
ATOM 1702 N N . GLY A 1 220 ? 20.297 -7.685 -16.447 1.00 90.88 220 GLY A N 1
ATOM 1703 C CA . GLY A 1 220 ? 20.347 -9.069 -15.972 1.00 90.88 220 GLY A CA 1
ATOM 1704 C C . GLY A 1 220 ? 18.988 -9.639 -15.544 1.00 90.88 220 GLY A C 1
ATOM 1705 O O . GLY A 1 220 ? 18.817 -10.855 -15.536 1.00 90.8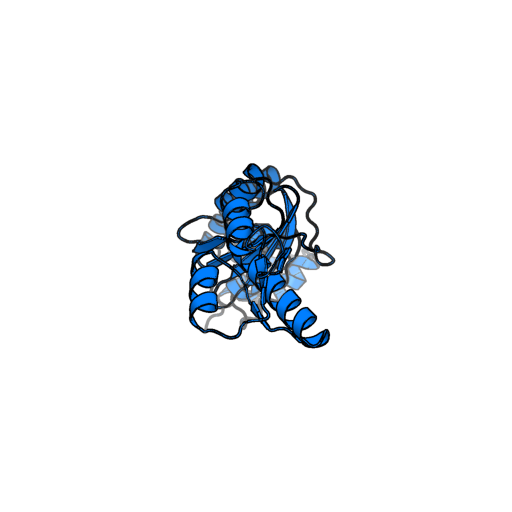8 220 GLY A O 1
ATOM 1706 N N . GLN A 1 221 ? 18.004 -8.790 -15.226 1.00 92.50 221 GLN A N 1
ATOM 1707 C CA . GLN A 1 221 ? 16.640 -9.227 -14.912 1.00 92.50 221 GLN A CA 1
ATOM 1708 C C . GLN A 1 221 ? 15.809 -9.548 -16.165 1.00 92.50 221 GLN A C 1
ATOM 1710 O O . GLN A 1 221 ? 14.844 -10.304 -16.067 1.00 92.50 221 GLN A O 1
ATOM 1715 N N . PHE A 1 222 ? 16.199 -9.032 -17.335 1.00 92.69 222 PHE A N 1
ATOM 1716 C CA . PHE A 1 222 ? 15.563 -9.296 -18.627 1.00 92.69 222 PHE A 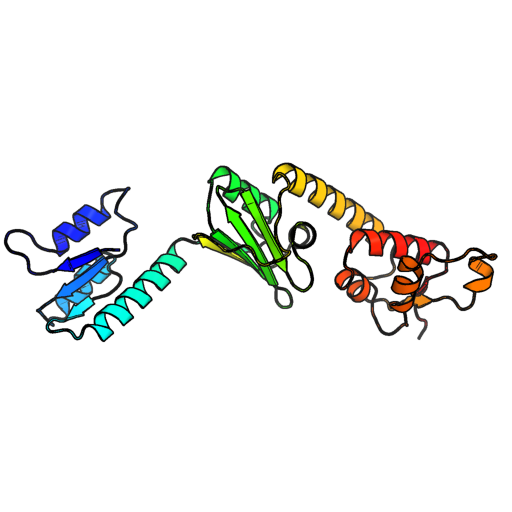CA 1
ATOM 1717 C C . PHE A 1 222 ? 16.260 -10.451 -19.359 1.00 92.69 222 PHE A C 1
ATOM 1719 O O . PHE A 1 222 ? 16.976 -10.275 -20.346 1.00 92.69 222 PHE A O 1
ATOM 1726 N N . ASN A 1 223 ? 16.046 -11.663 -18.849 1.00 90.94 223 ASN A N 1
ATOM 1727 C CA . ASN A 1 223 ? 16.636 -12.909 -19.352 1.00 90.94 223 ASN A CA 1
ATOM 1728 C C . ASN A 1 223 ? 15.681 -13.727 -20.249 1.00 90.94 223 ASN A C 1
ATOM 1730 O O . ASN A 1 223 ? 15.937 -14.895 -20.539 1.00 90.94 223 ASN A O 1
ATOM 1734 N N . GLY A 1 224 ? 14.544 -13.147 -20.647 1.00 90.81 224 GLY A N 1
ATOM 1735 C CA . GLY A 1 224 ? 13.522 -13.820 -21.446 1.00 90.81 224 GLY A CA 1
ATOM 1736 C C . GLY A 1 224 ? 12.603 -14.776 -20.677 1.00 90.81 224 GLY A C 1
ATOM 1737 O O . GLY A 1 224 ? 11.735 -15.384 -21.305 1.00 90.81 224 GLY A O 1
ATOM 1738 N N . GLN A 1 225 ? 12.768 -14.929 -19.361 1.00 92.50 225 GLN A N 1
ATOM 1739 C CA . GLN A 1 225 ? 11.895 -15.753 -18.511 1.00 92.50 225 GLN A CA 1
ATOM 1740 C C . GLN A 1 225 ? 10.889 -14.920 -17.718 1.00 92.50 225 GLN A C 1
ATOM 1742 O O . GLN A 1 225 ? 9.821 -15.423 -17.388 1.00 92.50 225 GLN A O 1
ATOM 1747 N N . ARG A 1 226 ? 11.235 -13.664 -17.427 1.00 93.25 226 ARG A N 1
ATOM 1748 C CA . ARG A 1 226 ? 10.403 -12.728 -16.671 1.00 93.25 226 ARG A CA 1
ATOM 1749 C C . ARG A 1 226 ? 9.776 -11.705 -17.606 1.00 93.25 226 ARG A C 1
ATOM 1751 O O . ARG A 1 226 ? 10.420 -11.213 -18.539 1.00 93.25 226 ARG A O 1
ATOM 1758 N N . THR A 1 227 ? 8.521 -11.393 -17.341 1.00 95.31 227 THR A N 1
ATOM 1759 C CA . THR A 1 227 ? 7.748 -10.383 -18.053 1.00 95.31 227 THR A CA 1
ATOM 1760 C C . THR A 1 227 ? 8.165 -8.973 -17.634 1.00 95.31 227 THR A C 1
ATOM 1762 O O . THR A 1 227 ? 8.728 -8.766 -16.556 1.00 95.31 227 THR A O 1
ATOM 1765 N N . VAL A 1 228 ? 7.862 -7.973 -18.469 1.00 93.81 228 VAL A N 1
ATOM 1766 C CA . VAL A 1 228 ? 8.053 -6.555 -18.112 1.00 93.81 228 VAL A CA 1
ATOM 1767 C C . VAL A 1 228 ? 7.351 -6.229 -16.791 1.00 93.81 228 VAL A C 1
ATOM 1769 O O . VAL A 1 228 ? 7.952 -5.588 -15.933 1.00 93.81 228 VAL A O 1
ATOM 1772 N N . ALA A 1 229 ? 6.117 -6.708 -16.601 1.00 91.69 229 ALA A N 1
ATOM 1773 C CA . ALA A 1 229 ? 5.352 -6.491 -15.375 1.00 91.69 229 ALA A CA 1
ATOM 1774 C C . ALA A 1 229 ? 6.100 -6.978 -14.129 1.00 91.69 229 ALA A C 1
ATOM 1776 O O . ALA A 1 229 ? 6.268 -6.210 -13.186 1.00 91.69 229 ALA A O 1
ATOM 1777 N N . GLU A 1 230 ? 6.589 -8.220 -14.149 1.00 92.19 230 GLU A N 1
ATOM 1778 C CA . GLU A 1 230 ? 7.297 -8.827 -13.017 1.00 92.19 230 GLU A CA 1
ATOM 1779 C C . GLU A 1 230 ? 8.587 -8.074 -12.692 1.00 92.19 230 GLU A C 1
ATOM 1781 O O . GLU A 1 230 ? 8.874 -7.810 -11.529 1.00 92.19 230 GLU A O 1
ATOM 1786 N N . VAL A 1 231 ? 9.363 -7.683 -13.708 1.00 92.88 231 VAL A N 1
ATOM 1787 C CA . VAL A 1 231 ? 10.611 -6.936 -13.490 1.00 92.88 231 VAL A CA 1
ATOM 1788 C C . VAL A 1 231 ? 10.339 -5.574 -12.846 1.00 92.88 231 VAL A C 1
ATOM 1790 O O . VAL A 1 231 ? 11.011 -5.210 -11.877 1.00 92.88 231 VAL A O 1
ATOM 1793 N N . LEU A 1 232 ? 9.339 -4.834 -13.334 1.00 91.94 232 LEU A N 1
ATOM 1794 C CA . LEU A 1 232 ? 8.972 -3.532 -12.769 1.00 91.94 232 LEU A CA 1
ATOM 1795 C C . LEU A 1 232 ? 8.376 -3.662 -11.363 1.00 91.94 232 LEU A C 1
ATOM 1797 O O . LEU A 1 232 ? 8.754 -2.912 -10.468 1.00 91.94 232 LEU A O 1
ATOM 1801 N N . GLU A 1 233 ? 7.492 -4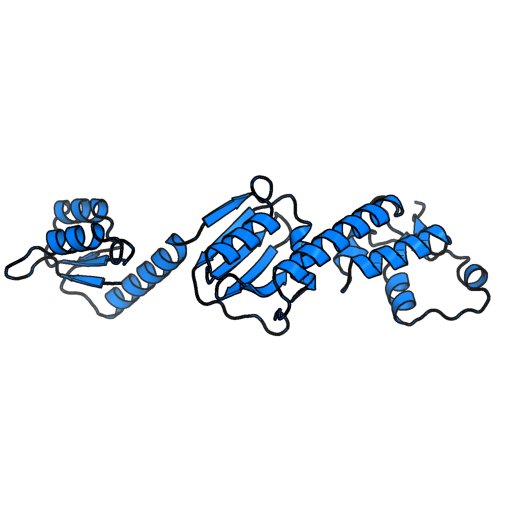.635 -11.142 1.00 87.50 233 GLU A N 1
ATOM 1802 C CA . GLU A 1 233 ? 6.874 -4.887 -9.836 1.00 87.50 233 GLU A CA 1
ATOM 1803 C C . GLU A 1 233 ? 7.900 -5.275 -8.768 1.00 87.50 233 GLU A C 1
ATOM 1805 O O . GLU A 1 233 ? 7.779 -4.890 -7.604 1.00 87.50 233 GLU A O 1
ATOM 1810 N N . GLU A 1 234 ? 8.929 -6.018 -9.156 1.00 88.62 234 GLU A N 1
ATOM 1811 C CA . GLU A 1 234 ? 9.970 -6.478 -8.249 1.00 88.62 234 GLU A CA 1
ATOM 1812 C C . GLU A 1 234 ? 11.092 -5.466 -8.003 1.00 88.62 234 GLU A C 1
ATOM 1814 O O . GLU A 1 234 ? 11.934 -5.695 -7.124 1.00 88.62 234 GLU A O 1
ATOM 1819 N N . SER A 1 235 ? 11.103 -4.368 -8.758 1.00 90.06 235 SER A N 1
ATOM 1820 C CA . SER A 1 235 ? 12.096 -3.304 -8.650 1.00 90.06 235 SER A CA 1
ATOM 1821 C C . SER A 1 235 ? 11.895 -2.471 -7.386 1.00 90.06 235 SER A C 1
ATOM 1823 O O . SER A 1 235 ? 10.772 -2.238 -6.943 1.00 90.06 235 SER A O 1
ATOM 1825 N N . ALA A 1 236 ? 12.997 -1.994 -6.804 1.00 87.75 236 ALA A N 1
ATOM 1826 C CA . ALA A 1 236 ? 12.948 -1.118 -5.630 1.00 87.75 236 ALA A CA 1
ATOM 1827 C C . ALA A 1 236 ? 12.247 0.218 -5.937 1.00 87.75 236 ALA A C 1
ATOM 1829 O O . ALA A 1 236 ? 11.475 0.706 -5.118 1.00 87.75 236 ALA A O 1
ATOM 1830 N N . ASP A 1 237 ? 12.491 0.762 -7.133 1.00 91.75 237 ASP A N 1
ATOM 1831 C CA . ASP A 1 237 ? 11.805 1.921 -7.701 1.00 91.75 237 ASP A CA 1
ATOM 1832 C C . ASP A 1 237 ? 11.282 1.537 -9.090 1.00 91.75 237 ASP A C 1
ATOM 1834 O O . ASP A 1 237 ? 12.052 1.341 -10.034 1.00 91.75 237 ASP A O 1
ATOM 1838 N N . ASP A 1 238 ? 9.969 1.367 -9.179 1.00 92.00 238 ASP A N 1
ATOM 1839 C CA . ASP A 1 238 ? 9.255 0.931 -10.374 1.00 92.00 238 ASP A CA 1
ATOM 1840 C C . ASP A 1 238 ? 9.271 1.980 -11.490 1.00 92.00 238 ASP A C 1
ATOM 1842 O O . ASP A 1 238 ? 9.484 1.629 -12.650 1.00 92.00 238 ASP A O 1
ATOM 1846 N N . LEU A 1 239 ? 9.119 3.263 -11.150 1.00 93.94 239 LEU A N 1
ATOM 1847 C CA . LEU A 1 239 ? 9.195 4.359 -12.113 1.00 93.94 239 LEU A CA 1
ATOM 1848 C C . LEU A 1 239 ? 10.588 4.432 -12.735 1.00 93.94 239 LEU A C 1
ATOM 1850 O O . LEU A 1 239 ? 10.715 4.426 -13.957 1.00 93.94 239 LEU A O 1
ATOM 1854 N N . LYS A 1 240 ? 11.641 4.420 -11.912 1.00 93.69 240 LYS A N 1
ATOM 1855 C CA . LYS A 1 240 ? 13.021 4.459 -12.415 1.00 93.69 240 LYS A CA 1
ATOM 1856 C C . LYS A 1 240 ? 13.339 3.228 -13.267 1.00 93.69 240 LYS A C 1
ATOM 1858 O O . LYS A 1 240 ? 14.002 3.339 -14.300 1.00 93.69 240 LYS A O 1
ATOM 1863 N N . ALA A 1 241 ? 12.864 2.051 -12.858 1.00 93.31 241 ALA A N 1
ATOM 1864 C CA . ALA A 1 241 ? 13.004 0.838 -13.655 1.00 93.31 241 ALA A CA 1
ATOM 1865 C C . ALA A 1 241 ? 12.265 0.954 -14.998 1.00 93.31 241 ALA A C 1
ATOM 1867 O O . ALA A 1 241 ? 12.824 0.568 -16.027 1.00 93.31 241 ALA A O 1
ATOM 1868 N N . ALA A 1 242 ? 11.060 1.529 -15.018 1.00 95.06 242 ALA A N 1
ATOM 1869 C CA . ALA A 1 242 ? 10.279 1.752 -16.231 1.00 95.06 242 ALA A CA 1
ATOM 1870 C C . ALA A 1 242 ? 10.950 2.763 -17.171 1.00 95.06 242 ALA A C 1
ATOM 1872 O O . ALA A 1 242 ? 11.073 2.480 -18.361 1.00 95.06 242 ALA A O 1
ATOM 1873 N N . GLU A 1 243 ? 11.460 3.882 -16.648 1.00 95.31 243 GLU A N 1
ATOM 1874 C CA . GLU A 1 243 ? 12.195 4.901 -17.413 1.00 95.31 243 GLU A CA 1
ATOM 1875 C C . GLU A 1 243 ? 13.406 4.295 -18.127 1.00 95.31 243 GLU A C 1
ATOM 1877 O O . GLU A 1 243 ? 13.596 4.457 -19.338 1.00 95.31 243 GLU A O 1
ATOM 1882 N N . VAL A 1 244 ? 14.232 3.557 -17.378 1.00 94.19 244 VAL A N 1
ATOM 1883 C CA . VAL A 1 244 ? 15.424 2.913 -17.933 1.00 94.19 244 VAL A CA 1
ATOM 1884 C C . VAL A 1 244 ? 15.020 1.836 -18.938 1.00 94.19 244 VAL A C 1
ATOM 1886 O O . VAL A 1 244 ? 15.591 1.795 -20.026 1.00 94.19 244 VAL A O 1
ATOM 1889 N N . SER A 1 245 ? 14.023 1.006 -18.623 1.00 95.00 245 SER A N 1
ATOM 1890 C CA . SER A 1 245 ? 13.549 -0.054 -19.521 1.00 95.00 245 SER A CA 1
ATOM 1891 C C . SER A 1 245 ? 13.008 0.511 -20.834 1.00 95.00 245 SER A C 1
ATOM 1893 O O . SER A 1 245 ? 13.389 0.033 -21.898 1.00 95.00 245 SER A O 1
ATOM 1895 N N . ALA A 1 246 ? 12.196 1.570 -20.787 1.00 94.94 246 ALA A N 1
ATOM 1896 C CA . ALA A 1 246 ? 11.640 2.220 -21.974 1.00 94.94 246 ALA A CA 1
ATOM 1897 C C . ALA A 1 246 ? 12.745 2.787 -22.872 1.00 94.94 246 ALA A C 1
ATOM 1899 O O . ALA A 1 246 ? 12.740 2.581 -24.090 1.00 94.94 246 ALA A O 1
ATOM 1900 N N . ARG A 1 247 ? 13.754 3.433 -22.273 1.00 93.25 247 ARG A N 1
ATOM 1901 C CA . ARG A 1 247 ? 14.934 3.902 -23.008 1.00 93.25 247 ARG A CA 1
ATOM 1902 C C . ARG A 1 247 ? 15.690 2.746 -23.662 1.00 93.25 247 ARG A C 1
ATOM 1904 O O . ARG A 1 247 ? 16.047 2.858 -24.828 1.00 93.25 247 ARG A O 1
ATOM 1911 N N . LEU A 1 248 ? 15.917 1.647 -22.941 1.00 92.69 248 LEU A N 1
ATOM 1912 C CA . LEU A 1 248 ? 16.633 0.475 -23.457 1.00 92.69 248 LEU A CA 1
ATOM 1913 C C . LEU A 1 248 ? 15.867 -0.247 -24.573 1.00 92.69 248 LEU A C 1
ATOM 1915 O O . LEU A 1 248 ? 16.491 -0.759 -25.500 1.00 92.69 248 LEU A O 1
ATOM 1919 N N . VAL A 1 249 ? 14.534 -0.275 -24.511 1.00 94.12 249 VAL A N 1
ATOM 1920 C CA . VAL A 1 249 ? 13.690 -0.778 -25.606 1.00 94.12 249 VAL A CA 1
ATOM 1921 C C . VAL A 1 249 ? 13.803 0.136 -26.825 1.00 94.12 249 VAL A C 1
ATOM 1923 O O . VAL A 1 249 ? 14.022 -0.337 -27.936 1.00 94.12 249 VAL A O 1
ATOM 1926 N N . THR A 1 250 ? 13.733 1.452 -26.617 1.00 92.25 250 THR A N 1
ATOM 1927 C CA . THR A 1 250 ? 13.795 2.446 -27.701 1.00 92.25 250 THR A CA 1
ATOM 1928 C C . THR A 1 250 ? 15.146 2.423 -28.423 1.00 92.25 250 THR A C 1
ATOM 1930 O O . THR A 1 250 ? 15.203 2.576 -29.640 1.00 92.25 250 THR A O 1
ATOM 1933 N N . THR A 1 251 ? 16.247 2.193 -27.700 1.00 91.25 251 THR A N 1
ATOM 1934 C CA . THR A 1 251 ? 17.589 2.051 -28.292 1.00 91.25 251 THR A CA 1
ATOM 1935 C C . THR A 1 251 ? 17.853 0.666 -28.890 1.00 91.25 251 THR A C 1
ATOM 1937 O O . THR A 1 251 ? 18.938 0.435 -29.423 1.00 91.25 251 THR A O 1
ATOM 1940 N N . GLY A 1 252 ? 16.904 -0.271 -28.790 1.00 92.19 252 GLY A N 1
ATOM 1941 C CA . GLY A 1 252 ? 17.053 -1.647 -29.266 1.00 92.19 252 GLY A CA 1
ATOM 1942 C C . GLY A 1 252 ? 18.007 -2.507 -28.431 1.00 92.19 252 GLY A C 1
ATOM 1943 O O . GLY A 1 252 ? 18.415 -3.578 -28.882 1.00 92.19 252 GLY A O 1
ATOM 1944 N N . ILE A 1 253 ? 18.383 -2.055 -27.227 1.00 94.00 253 ILE A N 1
ATOM 1945 C CA . ILE A 1 253 ? 19.189 -2.837 -26.278 1.00 94.00 253 ILE A CA 1
ATOM 1946 C C . ILE A 1 253 ? 18.340 -3.940 -25.644 1.00 94.00 253 ILE A C 1
ATOM 1948 O O . ILE A 1 253 ? 18.823 -5.058 -25.480 1.00 94.00 253 ILE A O 1
ATOM 1952 N N . LEU A 1 254 ? 17.088 -3.641 -25.303 1.00 94.75 254 LEU A N 1
ATOM 1953 C CA . LEU A 1 254 ? 16.099 -4.642 -24.921 1.00 94.75 254 LEU A CA 1
ATOM 1954 C C . LEU A 1 254 ? 15.162 -4.895 -26.093 1.00 94.75 254 LEU A C 1
ATOM 1956 O O . LEU A 1 254 ? 14.653 -3.962 -26.709 1.00 94.75 254 LEU A O 1
ATOM 1960 N N . THR A 1 255 ? 14.916 -6.166 -26.382 1.00 94.44 255 THR A N 1
ATOM 1961 C CA . THR A 1 255 ? 14.029 -6.584 -27.472 1.00 94.44 255 THR A CA 1
ATOM 1962 C C . THR A 1 255 ? 13.055 -7.650 -26.979 1.00 94.44 255 THR A C 1
ATOM 1964 O O . THR A 1 255 ? 13.410 -8.412 -26.073 1.00 94.44 255 THR A O 1
ATOM 1967 N N . PRO A 1 256 ? 11.822 -7.715 -27.518 1.00 94.06 256 PRO A N 1
ATOM 1968 C CA . PRO A 1 256 ? 10.915 -8.818 -27.227 1.00 94.06 256 PRO A CA 1
ATOM 1969 C C . PRO A 1 256 ? 11.572 -10.156 -27.555 1.00 94.06 256 PRO A C 1
ATOM 1971 O O . PRO A 1 256 ? 12.176 -10.311 -28.616 1.00 94.06 256 PRO A O 1
ATOM 1974 N N . ARG A 1 257 ? 11.433 -11.134 -26.658 1.00 90.00 257 ARG A N 1
ATOM 1975 C CA . ARG A 1 257 ? 11.833 -12.509 -26.939 1.00 90.00 257 ARG A CA 1
ATOM 1976 C C . ARG A 1 257 ? 10.970 -13.035 -28.084 1.00 90.00 257 ARG A C 1
ATOM 1978 O O . ARG A 1 257 ? 9.768 -13.225 -27.917 1.00 90.00 257 ARG A O 1
ATOM 1985 N N . THR A 1 258 ? 11.580 -13.271 -29.237 1.00 79.62 258 THR A N 1
ATOM 1986 C CA . THR A 1 258 ? 10.960 -14.055 -30.307 1.00 79.62 258 THR A CA 1
ATOM 1987 C C . THR A 1 258 ? 10.880 -15.518 -29.876 1.00 79.62 258 THR A C 1
ATOM 1989 O O . THR A 1 258 ? 11.812 -16.018 -29.239 1.00 79.62 258 THR A O 1
ATOM 1992 N N . ALA A 1 259 ? 9.735 -16.149 -30.155 1.00 56.12 259 ALA A N 1
ATOM 1993 C CA . ALA A 1 259 ? 9.475 -17.559 -29.866 1.00 56.12 259 ALA A CA 1
ATOM 1994 C C . ALA A 1 259 ? 10.462 -18.482 -30.591 1.00 56.12 259 ALA A C 1
ATOM 1996 O O . ALA A 1 259 ? 10.862 -18.130 -31.725 1.00 56.12 259 ALA A O 1
#

Foldseek 3Di:
DEEFEQDDPPDGSLVVLLVQCPDPVRVLPAYEYEYQDPDPVVVVSVVVSVHQYYDHPPDDPVVVVVSVVVRVVVSQQVPKDKDKCLVPAPLRVLVVLQVVQFFWKKWWDDPVWIKIFGGGRSWTFFIDIDPAAALQRVLVRNLDSTTMIMTGGDHDDHDVPGTYDDGSVVSVVVSVVLNVLLVVLCVLDDPQQFQKAFDPCLCVLCVPPDDDPVLVVLNVVRHRPDGNNRSLVPDRHNSVSSVSRSVCVVSVRIDTDDD

Radius of gyration: 27.52 Å; Cα contacts (8 Å, |Δi|>4): 395; chains: 1; bounding box: 68×34×77 Å